Protein AF-A0A7J2TZ98-F1 (afdb_monomer)

Radius of gyration: 25.42 Å; Cα contacts (8 Å, |Δi|>4): 288; chains: 1; bounding box: 48×67×68 Å

Foldseek 3Di:
DVVVVVVVVVVVVVVVVVPPCPVVVVVPPPPCPPPPPPPPPCPDLVVADQDDDPQVQKFFWDKDWDAADDFKTWMWIDGPQWIFIDMDGNVLSVLLVCLVVVHDDPDDDPLRVVLVVCVVQSKAFAEKEFEAADPNAIWMWTWIDHGHDIDTDTDRPSSSSSNCSNSVHIYIYRNVRRVVRTDGHD

Nearest PDB structures (foldseek):
  1sj5-assembly1_A  TM=9.058E-01  e=6.005E-12  Thermotoga maritima
  1vjl-assembly1_B  TM=8.752E-01  e=1.571E-11  Thermotoga maritima
  1vjl-assembly1_A  TM=8.769E-01  e=1.998E-11  Thermotoga maritima
  1sj5-assembly1_B  TM=8.795E-01  e=3.042E-11  Thermotoga maritima
  2l33-assembly1_A  TM=4.564E-01  e=2.962E+00  Homo sapiens

Mean predicted aligned error: 12.09 Å

Solvent-accessible surface area (backbone atoms only — not comparable to full-atom values): 10677 Å² total; per-residue (Å²): 116,71,67,64,52,50,52,53,51,50,51,52,52,50,50,58,60,70,64,44,76,71,61,57,65,78,67,55,68,80,76,83,73,79,89,69,87,62,87,69,78,83,63,60,68,76,86,36,76,82,77,83,75,91,53,87,66,48,34,64,39,48,78,47,70,78,47,74,52,95,68,39,18,39,34,37,39,40,34,87,50,21,37,34,80,45,78,46,48,21,71,58,46,50,51,34,47,32,35,76,69,68,59,84,64,99,63,79,50,73,52,51,52,50,52,51,49,32,54,76,71,32,34,44,64,65,24,29,39,36,61,49,71,54,95,93,39,66,41,18,34,34,32,34,31,44,67,94,44,76,47,79,39,86,35,54,44,70,60,34,48,31,38,22,49,67,62,73,23,56,38,30,33,24,45,66,47,40,66,72,71,23,48,80,76,117

Structure (mmCIF, N/CA/C/O backbone):
data_AF-A0A7J2TZ98-F1
#
_entry.id   AF-A0A7J2TZ98-F1
#
loop_
_atom_site.group_PDB
_atom_site.id
_atom_site.type_symbol
_atom_site.label_atom_id
_atom_site.label_alt_id
_atom_site.label_comp_id
_atom_site.label_asym_id
_atom_site.label_entity_id
_atom_site.label_seq_id
_atom_site.pdbx_PDB_ins_code
_atom_site.Cartn_x
_atom_site.Cartn_y
_atom_site.Cartn_z
_atom_site.occupancy
_atom_site.B_iso_or_equiv
_atom_site.auth_seq_id
_atom_site.auth_comp_id
_atom_site.auth_asym_id
_atom_site.auth_atom_id
_atom_site.pdbx_PDB_model_num
ATOM 1 N N . MET A 1 1 ? 21.022 48.242 47.234 1.00 59.81 1 MET A N 1
ATOM 2 C CA . MET A 1 1 ? 20.699 46.881 46.730 1.00 59.81 1 MET A CA 1
ATOM 3 C C . MET A 1 1 ? 19.256 46.465 47.021 1.00 59.81 1 MET A C 1
ATOM 5 O O . MET A 1 1 ? 18.599 45.992 46.107 1.00 59.81 1 MET A O 1
ATOM 9 N N . ARG A 1 2 ? 18.741 46.680 48.241 1.00 67.00 2 ARG A N 1
ATOM 10 C CA . ARG A 1 2 ? 17.404 46.233 48.683 1.00 67.00 2 ARG A CA 1
ATOM 11 C C . ARG A 1 2 ? 16.218 46.866 47.923 1.00 67.00 2 ARG A C 1
ATOM 13 O O . ARG A 1 2 ? 15.265 46.168 47.609 1.00 67.00 2 ARG A O 1
ATOM 20 N N . GLU A 1 3 ? 16.312 48.143 47.547 1.00 68.81 3 GLU A N 1
ATOM 21 C CA . GLU A 1 3 ? 15.232 48.865 46.840 1.00 68.81 3 GLU A CA 1
ATOM 22 C C . GLU A 1 3 ? 15.064 48.450 45.371 1.00 68.81 3 GLU A C 1
ATOM 24 O O . GLU A 1 3 ? 13.945 48.324 44.885 1.00 68.81 3 GLU A O 1
ATOM 29 N N . ARG A 1 4 ? 16.165 48.153 44.666 1.00 71.06 4 ARG A N 1
ATOM 30 C CA . ARG A 1 4 ? 16.109 47.684 43.269 1.00 71.06 4 ARG A CA 1
ATOM 31 C C . ARG A 1 4 ? 15.501 46.285 43.157 1.00 71.06 4 ARG A C 1
ATOM 33 O O . ARG A 1 4 ? 14.778 46.014 42.207 1.00 71.06 4 ARG A O 1
ATOM 40 N N . VAL A 1 5 ? 15.747 45.424 44.146 1.00 75.38 5 VAL A N 1
ATOM 41 C CA . VAL A 1 5 ? 15.127 44.091 44.225 1.00 75.38 5 VAL A CA 1
ATOM 42 C C . VAL A 1 5 ? 13.626 44.211 44.491 1.00 75.38 5 VAL A C 1
ATOM 44 O O . VAL A 1 5 ? 12.844 43.518 43.851 1.00 75.38 5 VAL A O 1
ATOM 47 N N . LEU A 1 6 ? 13.209 45.137 45.362 1.00 79.69 6 LEU A N 1
ATOM 48 C CA . LEU A 1 6 ? 11.794 45.358 45.667 1.00 79.69 6 LEU A CA 1
ATOM 49 C C . LEU A 1 6 ? 11.000 45.818 44.433 1.00 79.69 6 LEU A C 1
ATOM 51 O O . LEU A 1 6 ? 9.899 45.330 44.200 1.00 79.69 6 LEU A O 1
ATOM 55 N N . ILE A 1 7 ? 11.582 46.693 43.608 1.00 80.88 7 ILE A N 1
ATOM 56 C CA . ILE A 1 7 ? 10.953 47.165 42.365 1.00 80.88 7 ILE A CA 1
ATOM 57 C C . ILE A 1 7 ? 10.810 46.024 41.349 1.00 80.88 7 ILE A C 1
ATOM 59 O O . ILE A 1 7 ? 9.749 45.872 40.754 1.00 80.88 7 ILE A O 1
ATOM 63 N N . VAL A 1 8 ? 11.833 45.178 41.182 1.00 81.38 8 VAL A N 1
ATOM 64 C CA . VAL A 1 8 ? 11.761 44.023 40.267 1.00 81.38 8 VAL A CA 1
ATOM 65 C C . VAL A 1 8 ? 10.710 43.009 40.732 1.00 81.38 8 VAL A C 1
ATOM 67 O O . VAL A 1 8 ? 9.945 42.504 39.914 1.00 81.38 8 VAL A O 1
ATOM 70 N N . VAL A 1 9 ? 10.615 42.754 42.041 1.00 81.56 9 VAL A N 1
ATOM 71 C CA . VAL A 1 9 ? 9.586 41.868 42.610 1.00 81.56 9 VAL A CA 1
ATOM 72 C C . VAL A 1 9 ? 8.185 42.453 42.412 1.00 81.56 9 VAL A C 1
ATOM 74 O O . VAL A 1 9 ? 7.284 41.729 41.999 1.00 81.56 9 VAL A O 1
ATOM 77 N N . LEU A 1 10 ? 7.999 43.759 42.622 1.00 82.69 10 LEU A N 1
ATOM 78 C CA . LEU A 1 10 ? 6.714 44.426 42.390 1.00 82.69 10 LEU A CA 1
ATOM 79 C C . LEU A 1 10 ? 6.304 44.401 40.911 1.00 82.69 10 LEU A C 1
ATOM 81 O O . LEU A 1 10 ? 5.134 44.172 40.620 1.00 82.69 10 LEU A O 1
ATOM 85 N N . ILE A 1 11 ? 7.252 44.562 39.982 1.00 83.12 11 ILE A N 1
ATOM 86 C CA . ILE A 1 11 ? 6.991 44.458 38.537 1.00 83.12 11 ILE A CA 1
ATOM 87 C C . ILE A 1 11 ? 6.602 43.025 38.150 1.00 83.12 11 ILE A C 1
ATOM 89 O O . ILE A 1 11 ? 5.654 42.843 37.391 1.00 83.12 11 ILE A O 1
ATOM 93 N N . LEU A 1 12 ? 7.276 42.003 38.688 1.00 78.88 12 LEU A N 1
ATOM 94 C CA . LEU A 1 12 ? 6.945 40.600 38.406 1.00 78.88 12 LEU A CA 1
ATOM 95 C C . LEU A 1 12 ? 5.585 40.189 38.983 1.00 78.88 12 LEU A C 1
ATOM 97 O O . LEU A 1 12 ? 4.825 39.491 38.316 1.00 78.88 12 LEU A O 1
ATOM 101 N N . VAL A 1 13 ? 5.250 40.656 40.188 1.00 78.56 13 VAL A N 1
ATOM 102 C CA . VAL A 1 13 ? 3.934 40.422 40.802 1.00 78.56 13 VAL A CA 1
ATOM 103 C C . VAL A 1 13 ? 2.839 41.167 40.033 1.00 78.56 13 VAL A C 1
ATOM 105 O O . VAL A 1 13 ? 1.790 40.589 39.764 1.00 78.56 13 VAL A O 1
ATOM 108 N N . ALA A 1 14 ? 3.086 42.407 39.600 1.00 75.88 14 ALA A N 1
ATOM 109 C CA . ALA A 1 14 ? 2.154 43.155 38.756 1.00 75.88 14 ALA A CA 1
ATOM 110 C C . ALA A 1 14 ? 1.958 42.497 37.381 1.00 75.88 14 ALA A C 1
ATOM 112 O O . ALA A 1 14 ? 0.830 42.419 36.904 1.00 75.88 14 ALA A O 1
ATOM 113 N N . PHE A 1 15 ? 3.021 41.963 36.769 1.00 74.31 15 PHE A N 1
ATOM 114 C CA . PHE A 1 15 ? 2.932 41.202 35.522 1.00 74.31 15 PHE A CA 1
ATOM 115 C C . PHE A 1 15 ? 2.104 39.926 35.717 1.00 74.31 15 PHE A C 1
ATOM 117 O O . PHE A 1 15 ? 1.173 39.686 34.955 1.00 74.31 15 PHE A O 1
ATOM 124 N N . ALA A 1 16 ? 2.354 39.165 36.787 1.00 67.06 16 ALA A N 1
ATOM 125 C CA . ALA A 1 16 ? 1.583 37.968 37.123 1.00 67.06 16 ALA A CA 1
ATOM 126 C C . ALA A 1 16 ? 0.094 38.261 37.406 1.00 67.06 16 ALA A C 1
ATOM 128 O O . ALA A 1 16 ? -0.757 37.438 37.082 1.00 67.06 16 ALA A O 1
ATOM 129 N N . LEU A 1 17 ? -0.230 39.435 37.963 1.00 63.03 17 LEU A N 1
ATOM 130 C CA . LEU A 1 17 ? -1.610 39.878 38.204 1.00 63.03 17 LEU A CA 1
ATOM 131 C C . LEU A 1 17 ? -2.291 40.464 36.951 1.00 63.03 17 LEU A C 1
ATOM 133 O O . LEU A 1 17 ? -3.511 40.374 36.831 1.00 63.03 17 LEU A O 1
ATOM 137 N N . LEU A 1 18 ? -1.528 41.025 36.004 1.00 59.00 18 LEU A N 1
ATOM 138 C CA . LEU A 1 18 ? -2.024 41.479 34.696 1.00 59.00 18 LEU A CA 1
ATOM 139 C C . LEU A 1 18 ? -2.320 40.308 33.746 1.00 59.00 18 LEU A C 1
ATOM 141 O O . LEU A 1 18 ? -3.221 40.413 32.913 1.00 59.00 18 LEU A O 1
ATOM 145 N N . VAL A 1 19 ? -1.654 39.161 33.928 1.00 59.44 19 VAL A N 1
ATOM 146 C CA . VAL A 1 19 ? -2.020 37.864 33.322 1.00 59.44 19 VAL A CA 1
ATOM 147 C C . VAL A 1 19 ? -3.206 37.248 34.092 1.00 59.44 19 VAL A C 1
ATOM 149 O O . VAL A 1 19 ? -3.179 36.119 34.574 1.00 59.44 19 VAL A O 1
ATOM 152 N N . SER A 1 20 ? -4.272 38.028 34.252 1.00 58.81 20 SER A N 1
ATOM 153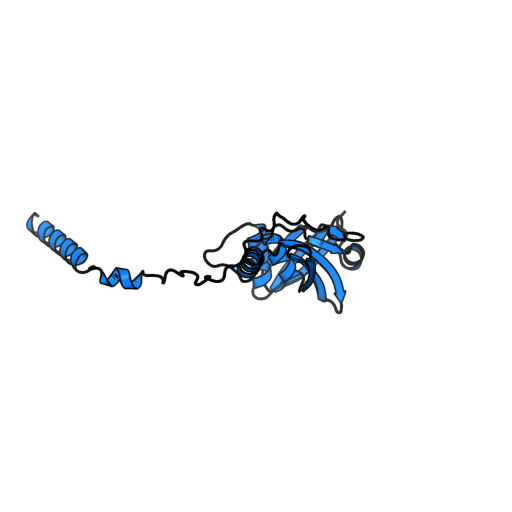 C CA . SER A 1 20 ? -5.557 37.579 34.790 1.00 58.81 20 SER A CA 1
ATOM 154 C C . SER A 1 20 ? -6.300 36.711 33.739 1.00 58.81 20 SER A C 1
ATOM 156 O O . SER A 1 20 ? -5.817 36.561 32.611 1.00 58.81 20 SER A O 1
ATOM 158 N N . PRO A 1 21 ? -7.436 36.061 34.068 1.00 52.66 21 PRO A N 1
ATOM 159 C CA . PRO A 1 21 ? -7.929 34.838 33.414 1.00 52.66 21 PRO A CA 1
ATOM 160 C C . PRO A 1 21 ? -8.324 34.969 31.929 1.00 52.66 21 PRO A C 1
ATOM 162 O O . PRO A 1 21 ? -8.651 33.964 31.302 1.00 52.66 21 PRO A O 1
ATOM 165 N N . SER A 1 22 ? -8.228 36.155 31.332 1.00 51.34 22 SER A N 1
ATOM 166 C CA . SER A 1 22 ? -8.479 36.422 29.912 1.00 51.34 22 SER A CA 1
ATOM 167 C C . SER A 1 22 ? -7.545 35.660 28.955 1.00 51.34 22 SER A C 1
ATOM 169 O O . SER A 1 22 ? -7.939 35.378 27.827 1.00 51.34 22 SER A O 1
ATOM 171 N N . ILE A 1 23 ? -6.346 35.242 29.392 1.00 52.47 23 ILE A N 1
ATOM 172 C CA . ILE A 1 23 ? -5.454 34.381 28.582 1.00 52.47 23 ILE A CA 1
ATOM 173 C C . ILE A 1 23 ? -5.912 32.911 28.570 1.00 52.47 23 ILE A C 1
ATOM 175 O O . ILE A 1 23 ? -5.637 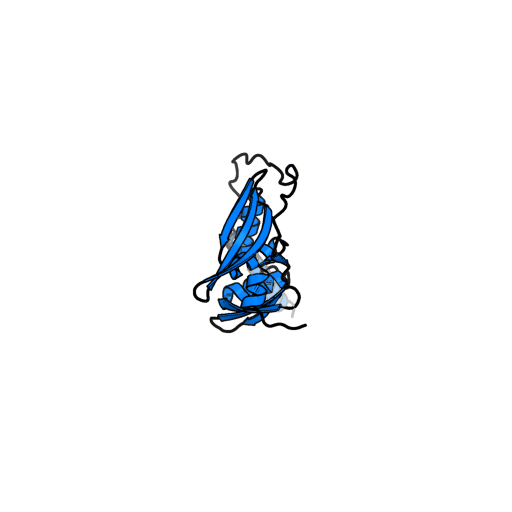32.198 27.606 1.00 52.47 23 ILE A O 1
ATOM 179 N N . LYS A 1 24 ? -6.707 32.454 29.553 1.00 48.41 24 LYS A N 1
ATOM 180 C CA . LYS A 1 24 ? -7.327 31.115 29.484 1.00 48.41 24 LYS A CA 1
ATOM 181 C C . LYS A 1 24 ? -8.345 31.003 28.344 1.00 48.41 24 LYS A C 1
ATOM 183 O O . LYS A 1 24 ? -8.594 29.896 27.882 1.00 48.41 24 LYS A O 1
ATOM 188 N N . LEU A 1 25 ? -8.877 32.123 27.849 1.00 50.53 25 LEU A N 1
ATOM 189 C CA . LEU A 1 25 ? -9.800 32.138 26.711 1.00 50.53 25 LEU A CA 1
ATOM 190 C C . LEU A 1 25 ? -9.087 31.968 25.356 1.00 50.53 25 LEU A C 1
ATOM 192 O O . LEU A 1 25 ? -9.696 31.476 24.415 1.00 50.53 25 LEU A O 1
ATOM 196 N N . LEU A 1 26 ? -7.794 32.309 25.260 1.00 48.91 26 LEU A N 1
ATOM 197 C CA . LEU A 1 26 ? -6.980 32.093 24.051 1.00 48.91 26 LEU A CA 1
ATOM 198 C C . LEU A 1 26 ? -6.440 30.659 23.930 1.00 48.91 26 LEU A C 1
ATOM 200 O O . LEU A 1 26 ? -6.133 30.214 22.828 1.00 48.91 26 LEU A O 1
ATOM 204 N N . PHE A 1 27 ? -6.358 29.929 25.046 1.00 51.09 27 PHE A N 1
ATOM 205 C CA . PHE A 1 27 ? -5.948 28.518 25.092 1.00 51.09 27 PHE A CA 1
ATOM 206 C C . PHE A 1 27 ? -7.104 27.550 25.370 1.00 51.09 27 PHE A C 1
ATOM 208 O O . PHE A 1 27 ? -6.887 26.346 25.497 1.00 51.09 27 PHE A O 1
ATOM 215 N N . SER A 1 28 ? -8.340 28.050 25.409 1.00 44.97 28 SER A N 1
ATOM 216 C CA . SER A 1 28 ? -9.532 27.218 25.310 1.00 44.97 28 SER A CA 1
ATOM 217 C C . SER A 1 28 ? -9.642 26.722 23.870 1.00 44.97 28 SER A C 1
ATOM 219 O O . SER A 1 28 ? -10.365 27.296 23.055 1.00 44.97 28 SER A O 1
ATOM 221 N N . GLN A 1 29 ? -8.926 25.645 23.538 1.00 55.81 29 GLN A N 1
ATOM 222 C CA . GLN A 1 29 ? -9.366 24.823 22.419 1.00 55.81 29 GLN A CA 1
ATOM 223 C C .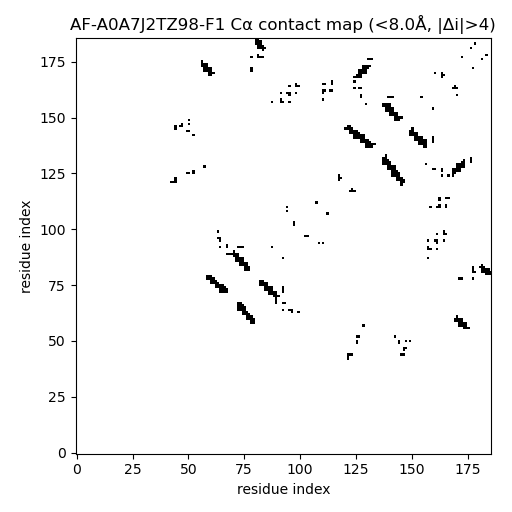 GLN A 1 29 ? -10.819 24.436 22.711 1.00 55.81 29 GLN A C 1
ATOM 225 O O . GLN A 1 29 ? -11.087 24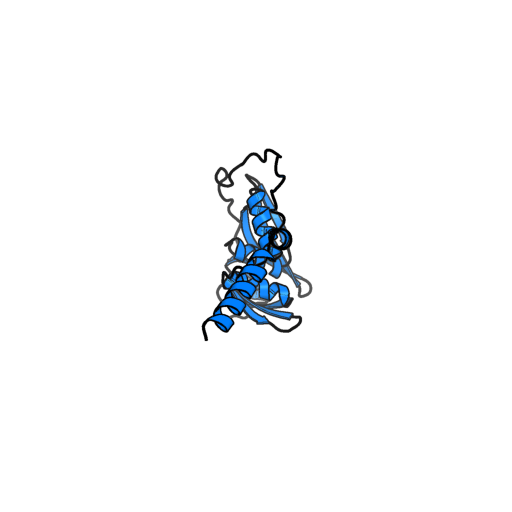.000 23.834 1.00 55.81 29 GLN A O 1
ATOM 230 N N . PRO A 1 30 ? -11.763 24.612 21.772 1.00 37.81 30 PRO A N 1
ATOM 231 C CA . PRO A 1 30 ? -13.075 24.021 21.948 1.00 37.81 30 PRO A CA 1
ATOM 232 C C . PRO A 1 30 ? -12.839 22.529 22.175 1.00 37.81 30 PRO A C 1
ATOM 234 O O . PRO A 1 30 ? -12.314 21.837 21.300 1.00 37.81 30 PRO A O 1
ATOM 237 N N . SER A 1 31 ? -13.148 22.050 23.379 1.00 42.75 31 SER A N 1
ATOM 238 C CA . SER A 1 31 ? -13.266 20.626 23.628 1.00 42.75 31 SER A CA 1
ATOM 239 C C . SER A 1 31 ? -14.319 20.144 22.648 1.00 42.75 31 SER A C 1
ATOM 241 O O . SER A 1 31 ? -15.482 20.537 22.740 1.00 42.75 31 SER A O 1
ATOM 243 N N . PHE A 1 32 ? -13.894 19.373 21.654 1.00 50.31 32 PHE A N 1
ATOM 244 C CA . PHE A 1 32 ? -14.822 18.672 20.792 1.00 50.31 32 PHE A CA 1
ATOM 245 C C . PHE A 1 32 ? -15.505 17.625 21.668 1.00 50.31 32 PHE A C 1
ATOM 247 O O . PHE A 1 32 ? -14.991 16.526 21.854 1.00 50.31 32 PHE A O 1
ATOM 254 N N . GLU A 1 33 ? -16.621 18.006 22.280 1.00 46.28 33 GLU A N 1
ATOM 255 C CA . GLU A 1 33 ? -17.591 17.057 22.794 1.00 46.28 33 GLU A CA 1
ATOM 256 C C . GLU A 1 33 ? -18.281 16.470 21.560 1.00 46.28 33 GLU A C 1
ATOM 258 O O . GLU A 1 33 ? -18.969 17.199 20.837 1.00 46.28 33 GLU A O 1
ATOM 263 N N . PRO A 1 34 ? -18.054 15.187 21.233 1.00 44.25 34 PRO A N 1
ATOM 264 C CA . PRO A 1 34 ? -18.734 14.580 20.111 1.00 44.25 34 PRO A CA 1
ATOM 265 C C 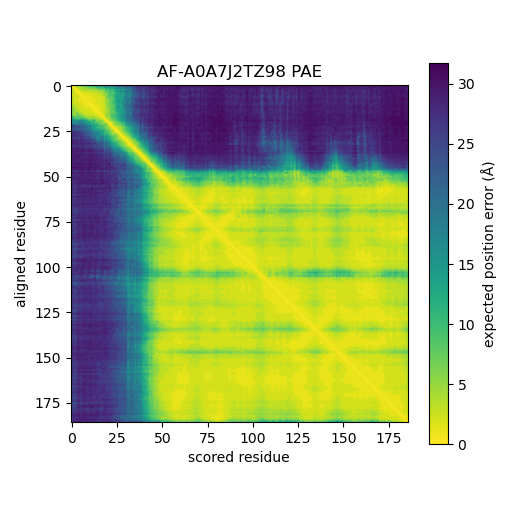. PRO A 1 34 ? -20.226 14.558 20.446 1.00 44.25 34 PRO A C 1
ATOM 267 O O . PRO A 1 34 ? -20.664 13.845 21.347 1.00 44.25 34 PRO A O 1
ATOM 270 N N . ALA A 1 35 ? -21.024 15.319 19.700 1.00 47.38 35 ALA A N 1
ATOM 271 C CA . ALA A 1 35 ? -22.470 15.159 19.683 1.00 47.38 35 ALA A CA 1
ATOM 272 C C . ALA A 1 35 ? -22.817 13.841 18.965 1.00 47.38 35 ALA A C 1
ATOM 274 O O . ALA A 1 35 ? -23.334 13.835 17.852 1.00 47.38 35 ALA A O 1
ATOM 275 N N . ILE A 1 36 ? -22.496 12.704 19.584 1.00 49.53 36 ILE A N 1
ATOM 276 C CA . ILE A 1 36 ? -22.934 11.375 19.155 1.00 49.53 36 ILE A CA 1
ATOM 277 C C . ILE A 1 36 ? -23.899 10.877 20.226 1.00 49.53 36 ILE A C 1
ATOM 279 O O . ILE A 1 36 ? -23.590 10.014 21.034 1.00 49.53 36 ILE A O 1
ATOM 283 N N . ASN A 1 37 ? -25.093 11.468 20.233 1.00 43.06 37 ASN A N 1
ATOM 284 C CA . ASN A 1 37 ? -26.252 10.942 20.954 1.00 43.06 37 ASN A CA 1
ATOM 285 C C . ASN A 1 37 ? -27.231 10.276 19.975 1.00 43.06 37 ASN A C 1
ATOM 287 O O . ASN A 1 37 ? -28.448 10.383 20.099 1.00 43.06 37 ASN A O 1
ATOM 291 N N . SER A 1 38 ? -26.689 9.566 18.984 1.00 44.19 38 SER A N 1
ATOM 292 C CA . SER A 1 38 ? -27.412 8.443 18.398 1.00 44.19 38 SER A CA 1
ATOM 293 C C . SER A 1 38 ? -26.919 7.207 19.134 1.00 44.19 38 SER A C 1
ATOM 295 O O . SER A 1 38 ? -25.712 7.014 19.266 1.00 44.19 38 SER A O 1
ATOM 297 N N . LYS A 1 39 ? -27.839 6.402 19.670 1.00 41.53 39 LYS A N 1
ATOM 298 C CA . LYS A 1 39 ? -27.545 5.025 20.070 1.00 41.53 39 LYS A CA 1
ATOM 299 C C . LYS A 1 39 ? -27.039 4.295 18.824 1.00 41.53 39 LYS A C 1
ATOM 301 O O . LYS A 1 39 ? -27.819 3.682 18.105 1.00 41.53 39 LYS A O 1
ATOM 306 N N . ILE A 1 40 ? -25.747 4.406 18.542 1.00 50.47 40 ILE A N 1
ATOM 307 C CA . ILE A 1 40 ? -25.038 3.400 17.775 1.00 50.47 40 ILE A CA 1
ATOM 308 C C . ILE A 1 40 ? -25.071 2.203 18.711 1.00 50.47 40 ILE A C 1
ATOM 310 O O . ILE A 1 40 ? -24.452 2.224 19.774 1.00 50.47 40 ILE A O 1
ATOM 314 N N . GLU A 1 41 ? -25.902 1.211 18.397 1.00 46.50 41 GLU A N 1
ATOM 315 C CA . GLU A 1 41 ? -25.752 -0.095 19.022 1.00 46.50 41 GLU A CA 1
ATOM 316 C C . GLU A 1 41 ? -24.288 -0.481 18.833 1.00 46.50 41 GLU A C 1
ATOM 318 O O . GLU A 1 41 ? -23.827 -0.627 17.698 1.00 46.50 41 GLU A O 1
ATOM 323 N N . ASN A 1 42 ? -23.551 -0.553 19.943 1.00 43.66 42 ASN A N 1
ATOM 324 C CA . ASN A 1 42 ? -22.190 -1.061 19.988 1.00 43.66 42 ASN A CA 1
ATOM 325 C C . ASN A 1 42 ? -22.247 -2.547 19.621 1.00 43.66 42 ASN A C 1
ATOM 327 O O . ASN A 1 42 ? -22.180 -3.414 20.484 1.00 43.66 42 ASN A O 1
ATOM 331 N N . VAL A 1 43 ? -22.436 -2.837 18.336 1.00 51.47 43 VAL A N 1
ATOM 332 C CA . VAL A 1 43 ? -22.194 -4.150 17.759 1.00 51.47 43 VAL A CA 1
ATOM 333 C C . VAL A 1 43 ? -20.682 -4.255 17.710 1.00 51.47 43 VAL A C 1
ATOM 335 O O . VAL A 1 43 ? -20.044 -3.722 16.797 1.00 51.47 43 VAL A O 1
ATOM 338 N N . SER A 1 44 ? -20.097 -4.835 18.755 1.00 54.22 44 SER A N 1
ATOM 339 C CA . SER A 1 44 ? -18.667 -5.093 18.786 1.00 54.22 44 SER A CA 1
ATOM 340 C C . SER A 1 44 ? -18.327 -5.951 17.569 1.00 54.22 44 SER A C 1
ATOM 342 O O . SER A 1 44 ? -18.999 -6.926 17.234 1.00 54.22 44 SER A O 1
ATOM 344 N N . SER A 1 45 ? -17.256 -5.591 16.868 1.00 54.00 45 SER A N 1
ATOM 345 C CA . SER A 1 45 ? -16.729 -6.350 15.724 1.00 54.00 45 SER A CA 1
ATOM 346 C C . SER A 1 45 ? -16.156 -7.727 16.117 1.00 54.00 45 SER A C 1
ATOM 348 O O . SER A 1 45 ? -15.444 -8.350 15.326 1.00 54.00 45 SER A O 1
ATOM 350 N N . GLU A 1 46 ? -16.438 -8.164 17.345 1.00 57.59 46 GLU A N 1
ATOM 351 C CA . GLU A 1 46 ? -16.031 -9.408 17.995 1.00 57.59 46 GLU A CA 1
ATOM 352 C C . GLU A 1 46 ? -17.118 -10.488 17.889 1.00 57.59 46 GLU A C 1
ATOM 354 O O . GLU A 1 46 ? -16.781 -11.667 17.890 1.00 57.59 46 GLU A O 1
ATOM 359 N N . ASP A 1 47 ? -18.390 -10.111 17.703 1.00 67.81 47 ASP A N 1
ATOM 360 C CA . ASP A 1 47 ? -19.505 -11.065 17.560 1.00 67.81 47 ASP A CA 1
ATOM 361 C C . ASP A 1 47 ? -19.529 -11.780 16.196 1.00 67.81 47 ASP A C 1
ATOM 363 O O . ASP A 1 47 ? -20.234 -12.773 16.013 1.00 67.81 47 ASP A O 1
ATOM 367 N N . TYR A 1 48 ? -18.750 -11.296 15.223 1.00 70.31 48 TYR A N 1
ATOM 368 C CA . TYR A 1 48 ? -18.693 -11.847 13.871 1.00 70.31 48 TYR A CA 1
ATOM 369 C C . TYR A 1 48 ? -17.287 -12.380 13.576 1.00 70.31 48 TYR A C 1
ATOM 371 O O . TYR A 1 48 ? -16.319 -11.619 13.679 1.00 70.31 48 TYR A O 1
ATOM 379 N N . PRO A 1 49 ? -17.139 -13.658 13.173 1.00 82.12 49 PRO A N 1
ATOM 380 C CA . PRO A 1 49 ? -15.835 -14.197 12.821 1.00 82.12 49 PRO A CA 1
ATOM 381 C C . PRO A 1 49 ? -15.256 -13.439 11.623 1.00 82.12 49 PRO A C 1
ATOM 383 O O . PRO A 1 49 ? -15.972 -13.073 10.685 1.00 82.12 49 PRO A O 1
ATOM 386 N N . THR A 1 50 ? -13.940 -13.222 11.644 1.00 82.56 50 THR A N 1
ATOM 387 C CA . THR A 1 50 ? -13.221 -12.618 10.520 1.00 82.56 50 THR A CA 1
ATOM 388 C C . THR A 1 50 ? -13.419 -13.477 9.274 1.00 82.56 50 THR A C 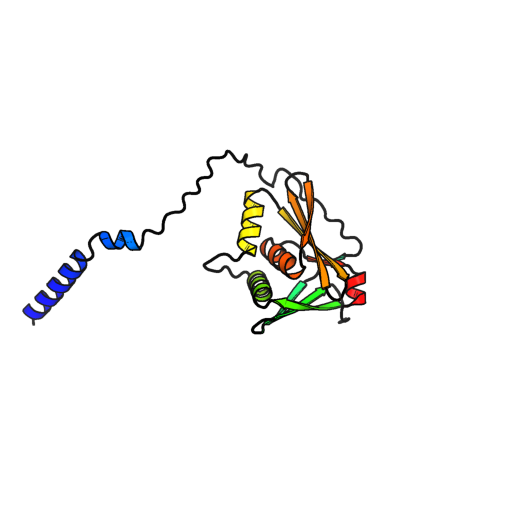1
ATOM 390 O O . THR A 1 50 ? -13.048 -14.653 9.262 1.00 82.56 50 THR A O 1
ATOM 393 N N . ALA A 1 51 ? -13.997 -12.898 8.224 1.00 84.69 51 ALA A N 1
ATOM 394 C CA . ALA A 1 51 ? -14.200 -13.604 6.970 1.00 84.69 51 ALA A CA 1
ATOM 395 C C . ALA A 1 51 ? -12.855 -13.923 6.301 1.00 84.69 51 ALA A C 1
ATOM 397 O O . ALA A 1 51 ? -11.911 -13.130 6.337 1.00 84.69 51 ALA A O 1
ATOM 398 N N . GLN A 1 52 ? -12.774 -15.090 5.665 1.00 85.44 52 GLN A N 1
ATOM 399 C CA . GLN A 1 52 ? -11.596 -15.485 4.901 1.00 85.44 52 GLN A CA 1
ATOM 400 C C . GLN A 1 52 ? -11.631 -14.829 3.520 1.00 85.44 52 GLN A C 1
ATOM 402 O O . GLN A 1 52 ? -12.639 -14.872 2.816 1.00 85.44 52 GLN A O 1
ATOM 407 N N . ILE A 1 53 ? -10.512 -14.228 3.124 1.00 86.38 53 ILE A N 1
ATOM 408 C CA . ILE A 1 53 ? -10.336 -13.689 1.777 1.00 86.38 53 ILE A CA 1
ATOM 409 C C . ILE A 1 53 ? -9.983 -14.853 0.836 1.00 86.38 53 ILE A C 1
ATOM 411 O O . ILE A 1 53 ? -9.112 -15.646 1.185 1.00 86.38 53 ILE A O 1
ATOM 415 N N . PRO A 1 54 ? -10.572 -14.965 -0.369 1.00 87.62 54 PRO A N 1
ATOM 416 C CA . PRO A 1 54 ? -10.096 -15.929 -1.361 1.00 87.62 54 PRO A CA 1
ATOM 417 C C . PRO A 1 54 ? -8.692 -15.528 -1.840 1.00 87.62 54 PRO A C 1
ATOM 419 O O . PRO A 1 54 ? -8.540 -14.460 -2.427 1.00 87.62 54 PRO A O 1
ATOM 422 N N . LEU A 1 55 ? -7.665 -16.339 -1.576 1.00 91.06 55 LEU A N 1
ATOM 423 C CA . LEU A 1 55 ? -6.252 -16.023 -1.876 1.00 91.06 55 LEU A CA 1
ATOM 424 C C . LEU A 1 55 ? -5.645 -16.884 -2.992 1.00 91.06 55 LEU A C 1
ATOM 426 O O . LEU A 1 55 ? -4.437 -16.849 -3.211 1.00 91.06 55 LEU A O 1
ATOM 430 N N . GLU A 1 56 ? -6.460 -17.658 -3.705 1.00 93.50 56 GLU A N 1
ATOM 431 C CA . GLU A 1 56 ? -5.982 -18.464 -4.828 1.00 93.50 56 GLU A CA 1
ATOM 432 C C . GLU A 1 56 ? -5.360 -17.571 -5.912 1.00 93.50 56 GLU A C 1
ATOM 434 O O . GLU A 1 56 ? -5.975 -16.603 -6.362 1.00 93.50 56 GLU A O 1
ATOM 439 N N . GLY A 1 57 ? -4.114 -17.871 -6.291 1.00 95.06 57 GLY A N 1
ATOM 440 C CA . GLY A 1 57 ? -3.349 -17.074 -7.252 1.00 95.06 57 GLY A CA 1
ATOM 441 C C . GLY A 1 57 ? -2.836 -15.737 -6.710 1.00 95.06 57 GLY A C 1
ATOM 442 O O . GLY A 1 57 ? -2.478 -14.870 -7.503 1.00 95.06 57 GLY A O 1
ATOM 443 N N . PHE A 1 58 ? -2.797 -15.536 -5.388 1.00 97.56 58 PHE A N 1
ATOM 444 C CA . PHE A 1 58 ? -2.252 -14.330 -4.761 1.00 97.56 58 PHE A CA 1
ATOM 445 C C . PHE A 1 58 ? -1.057 -14.643 -3.857 1.00 97.56 58 PHE A C 1
ATOM 447 O O . PHE A 1 58 ? -1.066 -15.594 -3.081 1.00 97.56 58 PHE A O 1
ATOM 454 N N . ILE A 1 59 ? -0.044 -13.780 -3.909 1.00 97.50 59 ILE A N 1
ATOM 455 C CA . ILE A 1 59 ? 1.159 -13.848 -3.076 1.00 97.50 59 ILE A CA 1
ATOM 456 C C . ILE A 1 59 ? 1.155 -12.648 -2.134 1.00 97.50 59 ILE A C 1
ATOM 458 O O . ILE A 1 59 ? 0.882 -11.522 -2.551 1.00 97.50 59 ILE A O 1
ATOM 462 N N . GLN A 1 60 ? 1.462 -12.870 -0.856 1.00 97.56 60 GLN A N 1
ATOM 463 C CA . GLN A 1 60 ? 1.598 -11.772 0.097 1.00 97.56 60 GLN A CA 1
ATOM 464 C C . GLN A 1 60 ? 2.806 -10.896 -0.256 1.00 97.56 60 GLN A C 1
ATOM 466 O O . GLN A 1 60 ? 3.894 -11.399 -0.544 1.00 97.56 60 GLN A O 1
ATOM 471 N N . ALA A 1 61 ? 2.605 -9.583 -0.205 1.00 97.75 61 ALA A N 1
ATOM 472 C CA . ALA A 1 61 ? 3.601 -8.589 -0.552 1.00 97.75 61 ALA A CA 1
ATOM 473 C C . ALA A 1 61 ? 4.038 -7.764 0.659 1.00 97.75 61 ALA A C 1
ATOM 475 O O . ALA A 1 61 ? 3.222 -7.349 1.484 1.00 97.75 61 ALA A O 1
ATOM 476 N N . ASN A 1 62 ? 5.334 -7.472 0.707 1.00 97.44 62 ASN A N 1
ATOM 477 C CA . ASN A 1 62 ? 5.914 -6.478 1.599 1.00 97.44 62 ASN A CA 1
ATOM 478 C C . ASN A 1 62 ? 6.187 -5.194 0.818 1.00 97.44 62 ASN A C 1
ATOM 480 O O . ASN A 1 62 ? 6.617 -5.246 -0.333 1.00 97.44 62 ASN A O 1
ATOM 484 N N . ILE A 1 63 ? 5.955 -4.052 1.458 1.00 97.62 63 ILE A N 1
ATOM 485 C CA . ILE A 1 63 ? 6.042 -2.736 0.822 1.00 97.62 63 ILE A CA 1
ATOM 486 C C . ILE A 1 63 ? 7.258 -1.987 1.364 1.00 97.62 63 ILE A C 1
ATOM 488 O O . ILE A 1 63 ? 7.451 -1.934 2.579 1.00 97.62 63 ILE A O 1
ATOM 492 N N . SER A 1 64 ? 8.036 -1.370 0.479 1.00 97.25 64 SER A N 1
ATOM 493 C CA . SER A 1 64 ? 9.061 -0.381 0.820 1.00 97.25 64 SER A CA 1
ATOM 494 C C . SER A 1 64 ? 8.854 0.904 0.029 1.00 97.25 64 SER A C 1
ATOM 496 O O . SER A 1 64 ? 8.312 0.900 -1.072 1.00 97.25 64 SER A O 1
ATOM 498 N N . VAL A 1 65 ? 9.270 2.027 0.612 1.00 97.56 65 VAL A N 1
ATOM 499 C CA . VAL A 1 65 ? 9.319 3.319 -0.079 1.00 97.56 65 VAL A CA 1
ATOM 500 C C . VAL A 1 65 ? 10.784 3.629 -0.328 1.00 97.56 65 VAL A C 1
ATOM 502 O O . VAL A 1 65 ? 11.523 3.866 0.627 1.00 97.56 65 VAL A O 1
ATOM 505 N N . ASP A 1 66 ? 11.197 3.600 -1.590 1.00 95.94 66 ASP A N 1
ATOM 506 C CA . ASP A 1 66 ? 12.618 3.611 -1.950 1.00 95.94 66 ASP A CA 1
ATOM 507 C C . ASP A 1 66 ? 13.140 5.040 -2.122 1.00 95.94 66 ASP A C 1
ATOM 509 O O . ASP A 1 66 ? 14.246 5.367 -1.696 1.00 95.94 66 ASP A O 1
ATOM 513 N N . ALA A 1 67 ? 12.316 5.924 -2.692 1.00 95.50 67 ALA A N 1
ATOM 514 C CA . ALA A 1 67 ? 12.642 7.334 -2.865 1.00 95.50 67 ALA A CA 1
ATOM 515 C C . ALA A 1 67 ? 11.382 8.207 -2.853 1.00 95.50 67 ALA A C 1
ATOM 517 O O . ALA A 1 67 ? 10.350 7.836 -3.406 1.00 95.50 67 ALA A O 1
ATOM 518 N N . ILE A 1 68 ? 11.479 9.403 -2.267 1.00 95.88 68 ILE A N 1
ATOM 519 C CA . ILE A 1 68 ? 10.433 10.433 -2.321 1.00 95.88 68 ILE A CA 1
ATOM 520 C C . ILE A 1 68 ? 11.058 11.703 -2.902 1.00 95.88 68 ILE A C 1
ATOM 522 O O . ILE A 1 68 ? 11.984 12.262 -2.316 1.00 95.88 68 ILE A O 1
ATOM 526 N N . LEU A 1 69 ? 10.558 12.131 -4.059 1.00 94.75 69 LEU A N 1
ATOM 527 C CA . LEU A 1 69 ? 10.876 13.399 -4.713 1.00 94.75 69 LEU A CA 1
ATOM 528 C C . LEU A 1 69 ? 9.790 14.438 -4.377 1.00 94.75 69 LEU A C 1
ATOM 530 O O . LEU A 1 69 ? 8.923 14.197 -3.538 1.00 94.75 69 LEU A O 1
ATOM 534 N N . ILE A 1 70 ? 9.856 15.617 -5.000 1.00 93.31 70 ILE A N 1
ATOM 535 C CA . ILE A 1 70 ? 8.971 16.749 -4.678 1.00 93.31 70 ILE A CA 1
ATOM 536 C C . ILE A 1 70 ? 7.498 16.421 -4.976 1.00 93.31 70 ILE A C 1
ATOM 538 O O . ILE A 1 70 ? 6.632 16.684 -4.147 1.00 93.31 70 ILE A O 1
ATOM 542 N N . ASP A 1 71 ? 7.215 15.846 -6.143 1.00 95.19 71 ASP A N 1
ATOM 543 C CA . ASP A 1 71 ? 5.866 15.565 -6.650 1.00 95.19 71 ASP A CA 1
ATOM 544 C C . ASP A 1 71 ? 5.541 14.063 -6.703 1.00 95.19 71 ASP A C 1
ATOM 546 O O . ASP A 1 71 ? 4.393 13.658 -6.528 1.00 95.19 71 ASP A O 1
ATOM 550 N N . ARG A 1 72 ? 6.561 13.221 -6.871 1.00 95.94 72 ARG A N 1
ATOM 551 C CA . ARG A 1 72 ? 6.430 11.769 -7.040 1.00 95.94 72 ARG A CA 1
ATOM 552 C C . ARG A 1 72 ? 7.330 10.979 -6.103 1.00 95.94 72 ARG A C 1
ATOM 554 O O . ARG A 1 72 ? 8.280 11.501 -5.531 1.00 95.94 72 ARG A O 1
ATOM 561 N N . ALA A 1 73 ? 7.066 9.692 -5.988 1.00 97.50 73 ALA A N 1
ATOM 562 C CA . ALA A 1 73 ? 7.836 8.762 -5.186 1.00 97.50 73 ALA A CA 1
ATOM 563 C C . ALA A 1 73 ? 7.847 7.372 -5.821 1.00 97.50 73 ALA A C 1
ATOM 565 O O . ALA A 1 73 ? 6.902 6.992 -6.512 1.00 97.50 73 ALA A O 1
ATOM 566 N N . GLN A 1 74 ? 8.910 6.622 -5.546 1.00 97.00 74 GLN A N 1
ATOM 567 C CA . GLN A 1 74 ? 9.070 5.230 -5.944 1.00 97.00 74 GLN A CA 1
ATOM 568 C C . GLN A 1 74 ? 8.770 4.319 -4.753 1.00 97.00 74 GLN A C 1
ATOM 570 O O . GLN A 1 74 ? 9.255 4.544 -3.639 1.00 97.00 74 GLN A O 1
ATOM 575 N N . VAL A 1 75 ? 7.946 3.307 -5.000 1.00 97.25 75 VAL A N 1
ATOM 576 C CA . VAL A 1 75 ? 7.524 2.302 -4.024 1.00 97.25 75 VAL A CA 1
ATOM 577 C C . VAL A 1 75 ? 7.788 0.927 -4.621 1.00 97.25 75 VAL A C 1
ATOM 579 O O . VAL A 1 75 ? 7.381 0.661 -5.753 1.00 97.25 75 VAL A O 1
ATOM 582 N N . SER A 1 76 ? 8.418 0.051 -3.846 1.00 97.56 76 SER A N 1
ATOM 583 C CA . SER A 1 76 ? 8.648 -1.338 -4.226 1.00 97.56 76 SER A CA 1
ATOM 584 C C . SER A 1 76 ? 7.707 -2.268 -3.480 1.00 97.56 76 SER A C 1
ATOM 586 O O . SER A 1 76 ? 7.488 -2.151 -2.271 1.00 97.56 76 SER A O 1
ATOM 588 N N . LEU A 1 77 ? 7.162 -3.231 -4.216 1.00 97.62 77 LEU A N 1
ATOM 589 C CA . LEU A 1 77 ? 6.330 -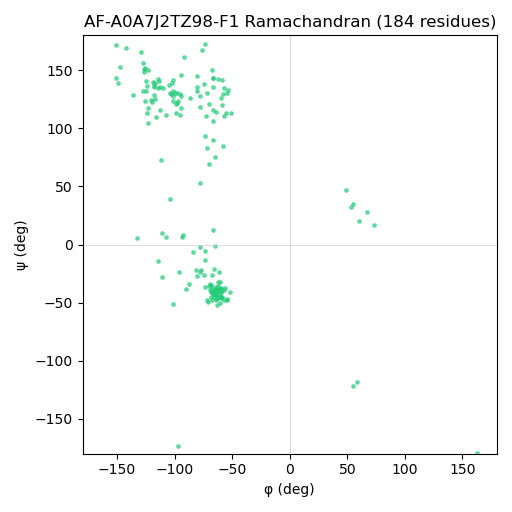4.293 -3.685 1.00 97.62 77 LEU A CA 1
ATOM 590 C C . LEU A 1 77 ? 7.029 -5.630 -3.914 1.00 97.62 77 LEU A C 1
ATOM 592 O O . LEU A 1 77 ? 7.134 -6.104 -5.045 1.00 97.62 77 LEU A O 1
ATOM 596 N N . ARG A 1 78 ? 7.510 -6.244 -2.833 1.00 97.81 78 ARG A N 1
ATOM 597 C CA . ARG A 1 78 ? 8.187 -7.543 -2.866 1.00 97.81 78 ARG A CA 1
ATOM 598 C C . ARG A 1 78 ? 7.193 -8.658 -2.571 1.00 97.81 78 ARG A C 1
ATOM 600 O O . ARG A 1 78 ? 6.756 -8.787 -1.429 1.00 97.81 78 ARG A O 1
ATOM 607 N N . ALA A 1 79 ? 6.897 -9.484 -3.569 1.00 96.88 79 ALA A N 1
ATOM 608 C CA . ALA A 1 79 ? 6.014 -10.643 -3.466 1.00 96.88 79 ALA A CA 1
ATOM 609 C C . ALA A 1 79 ? 6.764 -11.914 -3.893 1.00 96.88 79 ALA A C 1
ATOM 611 O O . ALA A 1 79 ? 7.025 -12.144 -5.074 1.00 96.88 79 ALA A O 1
ATOM 612 N N . GLY A 1 80 ? 7.147 -12.744 -2.917 1.00 95.81 80 GLY A N 1
ATOM 613 C CA . GLY A 1 80 ? 7.965 -13.934 -3.167 1.00 95.81 80 GLY A CA 1
ATOM 614 C C . GLY A 1 80 ? 9.306 -13.584 -3.827 1.00 95.81 80 GLY A C 1
ATOM 615 O O . GLY A 1 80 ? 10.119 -12.867 -3.240 1.00 95.81 80 GLY A O 1
ATOM 616 N N . CYS A 1 81 ? 9.518 -14.095 -5.042 1.00 96.38 81 CYS A N 1
ATOM 617 C CA . CYS A 1 81 ? 10.717 -13.861 -5.855 1.00 96.38 81 CYS A CA 1
ATOM 618 C C . CYS A 1 81 ? 10.598 -12.694 -6.839 1.00 96.38 81 CYS A C 1
ATOM 620 O O . CYS A 1 81 ? 11.502 -12.498 -7.646 1.00 96.38 81 CYS A O 1
ATOM 622 N N . TYR A 1 82 ? 9.512 -11.926 -6.781 1.00 98.12 82 TYR A N 1
ATOM 623 C CA . TYR A 1 82 ? 9.275 -10.799 -7.673 1.00 98.12 82 TYR A CA 1
ATOM 624 C C . TYR A 1 82 ? 9.279 -9.485 -6.894 1.00 98.12 82 TYR A C 1
ATOM 626 O O . TYR A 1 82 ? 8.778 -9.409 -5.767 1.00 98.12 82 TYR A O 1
ATOM 634 N N . VAL A 1 83 ? 9.832 -8.441 -7.507 1.00 98.06 83 VAL A N 1
ATOM 635 C CA . VAL A 1 83 ? 9.721 -7.055 -7.043 1.00 98.06 83 VAL A CA 1
ATOM 636 C C . VAL A 1 83 ? 9.064 -6.229 -8.134 1.00 98.06 83 VAL A C 1
ATOM 638 O O . VAL A 1 83 ? 9.545 -6.199 -9.264 1.00 98.06 83 VAL A O 1
ATOM 641 N N . ILE A 1 84 ? 7.968 -5.563 -7.790 1.00 97.12 84 ILE A N 1
ATOM 642 C CA . ILE A 1 84 ? 7.303 -4.588 -8.652 1.00 97.12 84 ILE A CA 1
ATOM 643 C C . ILE A 1 84 ? 7.706 -3.199 -8.175 1.00 97.12 84 ILE A C 1
ATOM 645 O O . ILE A 1 84 ? 7.480 -2.861 -7.014 1.00 97.12 84 ILE A O 1
ATOM 649 N N . GLU A 1 85 ? 8.270 -2.398 -9.071 1.00 95.75 85 GLU A N 1
ATOM 650 C CA . GLU A 1 85 ? 8.564 -0.989 -8.823 1.00 95.75 85 GLU A CA 1
ATOM 651 C C . GLU A 1 85 ? 7.436 -0.139 -9.415 1.00 95.75 85 GLU A C 1
ATOM 653 O O . GLU A 1 85 ? 7.150 -0.207 -10.610 1.00 95.75 85 GLU A O 1
ATOM 658 N N . ALA A 1 86 ? 6.779 0.659 -8.577 1.00 95.25 86 ALA A N 1
ATOM 659 C CA . ALA A 1 86 ? 5.677 1.524 -8.976 1.00 95.25 86 ALA A CA 1
ATOM 660 C C . ALA A 1 86 ? 5.944 2.975 -8.565 1.00 95.25 86 ALA A C 1
ATOM 662 O O . ALA A 1 86 ? 6.618 3.256 -7.572 1.00 95.25 86 ALA A O 1
ATOM 663 N N . THR A 1 87 ? 5.379 3.911 -9.327 1.00 95.75 87 THR A N 1
ATOM 664 C CA . THR A 1 87 ? 5.424 5.343 -9.003 1.00 95.75 87 THR A CA 1
ATOM 665 C C . THR A 1 87 ? 4.087 5.785 -8.414 1.00 95.75 87 THR A C 1
ATOM 667 O O . THR A 1 87 ? 3.031 5.387 -8.899 1.00 95.75 87 THR A O 1
ATOM 670 N N . THR A 1 88 ? 4.121 6.622 -7.379 1.00 96.31 88 THR A N 1
ATOM 671 C CA . THR A 1 88 ? 2.931 7.238 -6.767 1.00 96.31 88 THR A CA 1
ATOM 672 C C . THR A 1 88 ? 3.224 8.682 -6.358 1.00 96.31 88 THR A C 1
ATOM 674 O O . THR A 1 88 ? 4.378 9.105 -6.337 1.00 96.31 88 THR A O 1
ATOM 677 N N . ASP A 1 89 ? 2.190 9.438 -5.994 1.00 96.19 89 ASP A N 1
ATOM 678 C CA . ASP A 1 89 ? 2.329 10.797 -5.463 1.00 96.19 89 ASP A CA 1
ATOM 679 C C . ASP A 1 89 ? 3.191 10.837 -4.186 1.00 96.19 89 ASP A C 1
ATOM 681 O O . ASP A 1 89 ? 3.062 9.983 -3.298 1.00 96.19 89 ASP A O 1
ATOM 685 N N . ALA A 1 90 ? 4.021 11.876 -4.045 1.00 97.06 90 ALA A N 1
ATOM 686 C CA . ALA A 1 90 ? 4.920 12.037 -2.897 1.00 97.06 90 ALA A CA 1
ATOM 687 C C . ALA A 1 90 ? 4.180 12.049 -1.545 1.00 97.06 90 ALA A C 1
ATOM 689 O O . ALA A 1 90 ? 4.638 11.451 -0.567 1.00 97.06 90 ALA A O 1
ATOM 690 N N . CYS A 1 91 ? 3.004 12.684 -1.480 1.00 95.81 91 CYS A N 1
ATOM 691 C CA . CYS A 1 91 ? 2.184 12.730 -0.267 1.00 95.81 91 CYS A CA 1
ATOM 692 C C . CYS A 1 91 ? 1.697 11.337 0.157 1.00 95.81 91 CYS A C 1
ATOM 694 O O . CYS A 1 91 ? 1.755 11.001 1.343 1.00 95.81 91 CYS A O 1
ATOM 696 N N . VAL A 1 92 ? 1.268 10.521 -0.809 1.00 97.06 92 VAL A N 1
ATOM 697 C CA . VAL A 1 92 ? 0.786 9.154 -0.570 1.00 97.06 92 VAL A CA 1
ATOM 698 C C . VAL A 1 92 ? 1.940 8.271 -0.109 1.00 97.06 92 VAL A C 1
ATOM 700 O O . VAL A 1 92 ? 1.839 7.614 0.925 1.00 97.06 92 VAL A O 1
ATOM 703 N N . ALA A 1 93 ? 3.086 8.324 -0.793 1.00 97.56 93 ALA A N 1
ATOM 704 C CA . ALA A 1 93 ? 4.275 7.582 -0.379 1.00 97.56 93 ALA A CA 1
ATOM 705 C C . ALA A 1 93 ? 4.764 7.983 1.016 1.00 97.56 93 ALA A C 1
ATOM 707 O O . ALA A 1 93 ? 5.153 7.125 1.807 1.00 97.56 93 ALA A O 1
ATOM 708 N N . ASN A 1 94 ? 4.696 9.269 1.368 1.00 96.38 94 ASN A N 1
ATOM 709 C CA . ASN A 1 94 ? 5.034 9.710 2.716 1.00 96.38 94 ASN A CA 1
ATOM 710 C C . ASN A 1 94 ? 4.068 9.124 3.760 1.00 96.38 94 ASN A C 1
ATOM 712 O O . ASN A 1 94 ? 4.497 8.722 4.841 1.00 96.38 94 ASN A O 1
ATOM 716 N N . ALA A 1 95 ? 2.777 9.028 3.435 1.00 96.44 95 ALA A N 1
ATOM 717 C CA . ALA A 1 95 ? 1.795 8.389 4.302 1.00 96.44 95 ALA A CA 1
ATOM 718 C C . ALA A 1 95 ? 2.016 6.872 4.436 1.00 96.44 95 ALA A C 1
ATOM 720 O O . ALA A 1 95 ? 1.815 6.340 5.531 1.00 96.44 95 ALA A O 1
ATOM 721 N N . ILE A 1 96 ? 2.445 6.190 3.368 1.00 97.69 96 ILE A N 1
ATOM 722 C CA . ILE A 1 96 ? 2.862 4.777 3.387 1.00 97.69 96 ILE A CA 1
ATOM 723 C C . ILE A 1 96 ? 4.093 4.609 4.283 1.00 97.69 96 ILE A C 1
ATOM 725 O O . ILE A 1 96 ? 4.058 3.814 5.219 1.00 97.69 96 ILE A O 1
ATOM 729 N N . ARG A 1 97 ? 5.149 5.403 4.064 1.00 97.31 97 ARG A N 1
ATOM 730 C CA . ARG A 1 97 ? 6.385 5.366 4.862 1.00 97.31 97 ARG A CA 1
ATOM 731 C C . ARG A 1 97 ? 6.102 5.534 6.352 1.00 97.31 97 ARG A C 1
ATOM 733 O O . ARG A 1 97 ? 6.572 4.736 7.152 1.00 97.31 97 ARG A O 1
ATOM 740 N N . LYS A 1 98 ? 5.285 6.520 6.729 1.00 95.56 98 LYS A N 1
ATOM 741 C CA . LYS A 1 98 ? 4.896 6.741 8.132 1.00 95.56 98 LYS A CA 1
ATOM 742 C C . LYS A 1 98 ? 4.172 5.540 8.740 1.00 95.56 98 LYS A C 1
ATOM 744 O O . LYS A 1 98 ? 4.418 5.222 9.899 1.00 95.56 98 LYS A O 1
ATOM 749 N N . ALA A 1 99 ? 3.319 4.866 7.966 1.00 96.25 99 ALA A N 1
ATOM 750 C CA . ALA A 1 99 ? 2.636 3.659 8.423 1.00 96.25 99 ALA A CA 1
ATOM 751 C C . ALA A 1 99 ? 3.604 2.482 8.612 1.00 96.25 99 ALA A C 1
ATOM 753 O O . ALA A 1 99 ? 3.507 1.786 9.618 1.00 96.25 99 ALA A O 1
ATOM 754 N N . ILE A 1 100 ? 4.569 2.302 7.701 1.00 96.44 100 ILE A N 1
ATOM 755 C CA . ILE A 1 100 ? 5.647 1.303 7.837 1.00 96.44 100 ILE A CA 1
ATOM 756 C C . ILE A 1 100 ? 6.475 1.580 9.099 1.00 96.44 100 ILE A C 1
ATOM 758 O O . ILE A 1 100 ? 6.740 0.673 9.883 1.00 96.44 100 ILE A O 1
ATOM 762 N N . GLU A 1 101 ? 6.840 2.844 9.323 1.00 95.38 101 GLU A N 1
ATOM 763 C CA . GLU A 1 101 ? 7.609 3.296 10.489 1.00 95.38 101 GLU A CA 1
ATOM 764 C C . GLU A 1 101 ? 6.790 3.329 11.791 1.00 95.38 101 GLU A C 1
ATOM 766 O O . GLU A 1 101 ? 7.346 3.621 12.848 1.00 95.38 101 GLU A O 1
ATOM 771 N N . GLN A 1 102 ? 5.479 3.066 11.725 1.00 91.94 102 GLN A N 1
ATOM 772 C CA . GLN A 1 102 ? 4.543 3.153 12.852 1.00 91.94 102 GLN A CA 1
ATOM 773 C C . GLN A 1 102 ? 4.590 4.514 13.571 1.00 91.94 102 GLN A C 1
ATOM 775 O O . GLN A 1 102 ? 4.381 4.609 14.782 1.00 91.94 102 GLN A O 1
ATOM 780 N N . LYS A 1 103 ? 4.864 5.591 12.824 1.00 89.94 103 LYS A N 1
ATOM 781 C CA . LYS A 1 103 ? 4.912 6.952 13.362 1.00 89.94 103 LYS A CA 1
ATOM 782 C C . LYS A 1 103 ? 3.528 7.581 13.362 1.00 89.94 103 LYS A C 1
ATOM 784 O O . LYS A 1 103 ? 2.883 7.685 12.321 1.00 89.94 103 LYS A O 1
ATOM 789 N N . VAL A 1 104 ? 3.125 8.069 14.530 1.00 82.88 104 VAL A N 1
ATOM 790 C CA . VAL A 1 104 ? 1.905 8.859 14.711 1.00 82.88 104 VAL A CA 1
ATOM 791 C C . VAL A 1 104 ? 2.266 10.339 14.653 1.00 82.88 104 VAL A C 1
ATOM 793 O O . VAL A 1 104 ? 3.192 10.790 15.328 1.00 82.88 104 VAL A O 1
ATOM 796 N N . GLU A 1 105 ? 1.548 11.097 13.830 1.00 84.25 105 GLU A N 1
ATOM 797 C CA . GLU A 1 105 ? 1.707 12.548 13.740 1.00 84.25 105 GLU A CA 1
ATOM 798 C C . GLU A 1 105 ? 0.751 13.283 14.680 1.00 84.25 105 GLU A C 1
ATOM 800 O O . GLU A 1 105 ? -0.265 12.746 15.112 1.00 84.25 105 GLU A O 1
ATOM 805 N N . PHE A 1 106 ? 1.054 14.554 14.965 1.00 88.81 106 PHE A N 1
ATOM 806 C CA . PHE A 1 106 ? 0.193 15.404 15.792 1.00 88.81 106 PHE A CA 1
ATOM 807 C C . PHE A 1 106 ? -1.217 15.589 15.199 1.00 88.81 106 PHE A C 1
ATOM 809 O O . PHE A 1 106 ? -2.191 15.737 15.935 1.00 88.81 106 PHE A O 1
ATOM 816 N N . ARG A 1 107 ? -1.337 15.590 13.864 1.00 93.06 107 ARG A N 1
ATOM 817 C CA . ARG A 1 107 ? -2.621 15.621 13.154 1.00 93.06 107 ARG A CA 1
ATOM 818 C C . ARG A 1 107 ? -2.769 14.351 12.318 1.00 93.06 107 ARG A C 1
ATOM 820 O O . ARG A 1 107 ? -1.802 13.976 11.657 1.00 93.06 107 ARG A O 1
ATOM 827 N N . PRO A 1 108 ? -3.956 13.723 12.313 1.00 93.19 108 PRO A N 1
ATOM 828 C CA . PRO A 1 108 ? -4.191 12.529 11.516 1.00 93.19 108 PRO A CA 1
ATOM 829 C C . PRO A 1 108 ? -4.136 12.851 10.020 1.00 93.19 108 PRO A C 1
ATOM 831 O O . PRO A 1 108 ? -4.602 13.903 9.572 1.00 93.19 108 PRO A O 1
ATOM 834 N N . THR A 1 109 ? -3.590 11.919 9.242 1.00 94.19 109 THR A N 1
ATOM 835 C CA . THR A 1 109 ? -3.706 11.913 7.781 1.00 94.19 109 THR A CA 1
ATOM 836 C C . THR A 1 109 ? -5.101 11.445 7.360 1.00 94.19 109 THR A C 1
ATOM 838 O O . THR A 1 10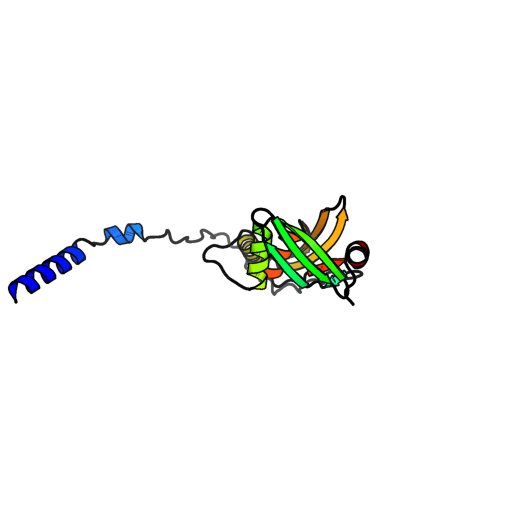9 ? -5.843 10.868 8.154 1.00 94.19 109 THR A O 1
ATOM 841 N N . VAL A 1 110 ? -5.460 11.628 6.085 1.00 95.62 110 VAL A N 1
ATOM 842 C CA . VAL A 1 110 ? -6.735 11.119 5.543 1.00 95.62 110 VAL A CA 1
ATOM 843 C C . VAL A 1 110 ? -6.870 9.606 5.755 1.00 95.62 110 VAL A C 1
ATOM 845 O O . VAL A 1 110 ? -7.947 9.128 6.095 1.00 95.62 110 VAL A O 1
ATOM 848 N N . TYR A 1 111 ? -5.778 8.850 5.639 1.00 97.00 111 TYR A N 1
ATOM 849 C CA . TYR A 1 111 ? -5.790 7.402 5.857 1.00 97.00 111 TYR A CA 1
ATOM 850 C C . TYR A 1 111 ? -6.026 7.022 7.323 1.00 97.00 111 TYR A C 1
ATOM 852 O O . TYR A 1 111 ? -6.684 6.018 7.585 1.00 97.00 111 TYR A O 1
ATOM 860 N N . ASP A 1 112 ? -5.532 7.825 8.271 1.00 95.62 112 ASP A N 1
ATOM 861 C CA . ASP A 1 112 ? -5.829 7.632 9.696 1.00 95.62 112 ASP A CA 1
ATOM 862 C C . ASP A 1 112 ? -7.320 7.883 9.956 1.00 95.62 112 ASP A C 1
ATOM 864 O O . ASP A 1 112 ? -7.986 7.050 10.565 1.00 95.62 112 ASP A O 1
ATOM 868 N N . VAL A 1 113 ? -7.871 8.964 9.388 1.00 97.31 113 VAL A N 1
ATOM 869 C CA . VAL A 1 113 ? -9.306 9.285 9.477 1.00 97.31 113 VAL A CA 1
ATOM 870 C C . VAL A 1 113 ? -10.172 8.171 8.880 1.00 97.31 113 VAL A C 1
ATOM 872 O O . VAL A 1 113 ? -11.193 7.823 9.466 1.00 97.31 113 VAL A O 1
ATOM 875 N N . ILE A 1 114 ? -9.772 7.577 7.750 1.00 97.69 114 ILE A N 1
ATOM 876 C CA . ILE A 1 114 ? -10.491 6.448 7.135 1.00 97.69 114 ILE A CA 1
ATOM 877 C C . ILE A 1 114 ? -10.479 5.222 8.054 1.00 97.69 114 ILE A C 1
ATOM 879 O O . ILE A 1 114 ? -11.528 4.617 8.275 1.00 97.69 114 ILE A O 1
ATOM 883 N N . VAL A 1 115 ? -9.319 4.852 8.605 1.00 97.06 115 VAL A N 1
ATOM 884 C CA . VAL A 1 115 ? -9.207 3.687 9.500 1.00 97.06 115 VAL A CA 1
ATOM 885 C C . VAL A 1 115 ? -9.995 3.906 10.791 1.00 97.06 115 VAL A C 1
ATOM 887 O O . VAL A 1 115 ? -10.673 2.988 11.255 1.00 97.06 115 VAL A O 1
ATOM 890 N N . ASP A 1 116 ? -9.960 5.114 11.349 1.00 96.56 116 ASP A N 1
ATOM 891 C CA . ASP A 1 116 ? -10.753 5.469 12.524 1.00 96.56 116 ASP A CA 1
ATOM 892 C C . ASP A 1 116 ? -12.254 5.473 12.215 1.00 96.56 116 ASP A C 1
ATOM 894 O O . ASP A 1 116 ? -13.043 4.966 13.012 1.00 96.56 116 ASP A O 1
ATOM 898 N N . ALA A 1 117 ? -12.671 5.968 11.046 1.00 97.81 117 ALA A N 1
ATOM 899 C CA . ALA A 1 117 ? -14.059 5.884 10.602 1.00 97.81 117 ALA A CA 1
ATOM 900 C C . ALA A 1 117 ? -14.507 4.422 10.482 1.00 97.81 117 ALA A C 1
ATOM 902 O O . ALA A 1 117 ? -15.513 4.043 11.077 1.00 97.81 117 ALA A O 1
ATOM 903 N N . PHE A 1 118 ? -13.737 3.576 9.792 1.00 97.31 118 PHE A N 1
ATOM 904 C CA . PHE A 1 118 ? -14.027 2.145 9.693 1.00 97.31 118 PHE A CA 1
ATOM 905 C C . PHE A 1 118 ? -14.171 1.502 11.069 1.00 97.31 118 PHE A C 1
ATOM 907 O O . PHE A 1 118 ? -15.177 0.842 11.323 1.00 97.31 118 PHE A O 1
ATOM 914 N N . ARG A 1 119 ? -13.244 1.775 11.994 1.00 95.12 119 ARG A N 1
ATOM 915 C CA . ARG A 1 119 ? -13.326 1.277 13.371 1.00 95.12 119 ARG A CA 1
ATOM 916 C C . ARG A 1 119 ? -14.630 1.701 14.057 1.00 95.12 119 ARG A C 1
ATOM 918 O O . ARG A 1 119 ? -15.306 0.849 14.625 1.00 95.12 119 ARG A O 1
ATOM 925 N N . ASN A 1 120 ? -15.003 2.978 13.965 1.00 95.94 120 ASN A N 1
ATOM 926 C CA . ASN A 1 120 ? -16.220 3.517 14.586 1.00 95.94 120 ASN A CA 1
ATOM 927 C C . ASN A 1 120 ? -17.520 2.973 13.966 1.00 95.94 120 ASN A C 1
ATOM 929 O O . ASN A 1 120 ? -18.535 2.894 14.652 1.00 95.94 120 ASN A O 1
ATOM 933 N N . PHE A 1 121 ? -17.498 2.560 12.696 1.00 96.00 121 PHE A N 1
ATOM 934 C CA . PHE A 1 121 ? -18.637 1.926 12.017 1.00 96.00 121 PHE A CA 1
ATOM 935 C C . PHE A 1 121 ? -18.634 0.387 12.099 1.00 96.00 121 PHE A C 1
ATOM 937 O O . PHE A 1 121 ? -19.439 -0.266 11.426 1.00 96.00 121 PHE A O 1
ATOM 944 N N . GLY A 1 122 ? -17.738 -0.209 12.897 1.00 94.56 122 GLY A N 1
ATOM 945 C CA . GLY A 1 122 ? -17.620 -1.665 13.030 1.00 94.56 122 GLY A CA 1
ATOM 946 C C . GLY A 1 122 ? -17.131 -2.356 11.751 1.00 94.56 122 GLY A C 1
ATOM 947 O O . GLY A 1 122 ? -17.473 -3.510 11.500 1.00 94.56 122 GLY A O 1
ATOM 948 N N . ILE A 1 123 ? -16.363 -1.642 10.927 1.00 96.94 123 ILE A N 1
ATOM 949 C CA . ILE A 1 123 ? -15.781 -2.123 9.676 1.00 96.94 123 ILE A CA 1
ATOM 950 C C . ILE A 1 123 ? -14.334 -2.557 9.934 1.00 96.94 123 ILE A C 1
ATOM 952 O O . ILE A 1 123 ? -13.496 -1.777 10.388 1.00 96.94 123 ILE A O 1
ATOM 956 N N . ARG A 1 124 ? -14.021 -3.811 9.613 1.00 96.75 124 ARG A N 1
ATOM 957 C CA . ARG A 1 124 ? -12.676 -4.389 9.686 1.00 96.75 124 ARG A CA 1
ATOM 958 C C . ARG A 1 124 ? -12.045 -4.392 8.299 1.00 96.75 124 ARG A C 1
ATOM 960 O O . ARG A 1 124 ? -12.651 -4.888 7.355 1.00 96.75 124 ARG A O 1
ATOM 967 N N . VAL A 1 125 ? -10.816 -3.896 8.168 1.00 97.75 125 VAL A N 1
ATOM 968 C CA . VAL A 1 125 ? -10.031 -4.091 6.939 1.00 97.75 125 VAL A CA 1
ATOM 969 C C . VAL A 1 125 ? -9.465 -5.504 6.959 1.00 97.75 125 VAL A C 1
ATOM 971 O O . VAL A 1 125 ? -8.717 -5.854 7.868 1.00 97.75 125 VAL A O 1
ATOM 974 N N . LEU A 1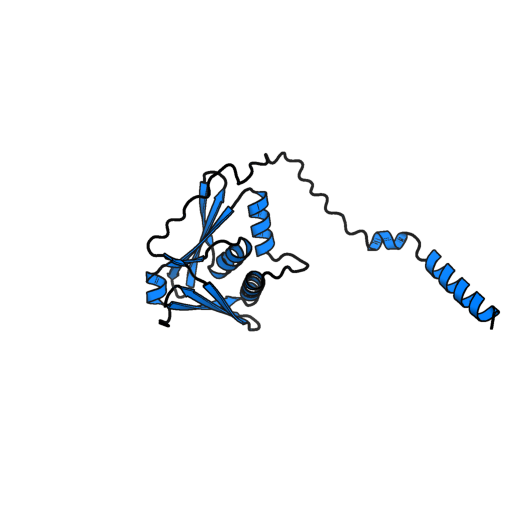 126 ? -9.839 -6.318 5.976 1.00 97.56 126 LEU A N 1
ATOM 975 C CA . LEU A 1 126 ? -9.378 -7.700 5.869 1.00 97.56 126 LEU A CA 1
ATOM 976 C C . LEU A 1 126 ? -8.056 -7.802 5.112 1.00 97.56 126 LEU A C 1
ATOM 978 O O . LEU A 1 126 ? -7.234 -8.659 5.419 1.00 97.56 126 LEU A O 1
ATOM 982 N N . GLY A 1 127 ? -7.848 -6.937 4.123 1.00 97.75 127 GLY A N 1
ATOM 983 C CA . GLY A 1 127 ? -6.636 -6.931 3.319 1.00 97.75 127 GLY A CA 1
ATOM 984 C C . GLY A 1 127 ? -6.806 -6.170 2.018 1.00 97.75 127 GLY A C 1
ATOM 985 O O . GLY A 1 127 ? -7.873 -5.630 1.718 1.00 97.75 127 GLY A O 1
ATOM 986 N N . VAL A 1 128 ? -5.731 -6.140 1.242 1.00 98.38 128 VAL A N 1
ATOM 987 C CA . VAL A 1 128 ? -5.689 -5.506 -0.078 1.00 98.38 128 VAL A CA 1
ATOM 988 C C . VAL A 1 128 ? -5.231 -6.508 -1.114 1.00 98.38 128 VAL A C 1
ATOM 990 O O . VAL A 1 128 ? -4.313 -7.282 -0.858 1.00 98.38 128 VAL A O 1
ATOM 993 N N . LYS A 1 129 ? -5.839 -6.467 -2.296 1.00 98.38 129 LYS A N 1
ATOM 994 C CA . LYS A 1 129 ? -5.389 -7.209 -3.472 1.00 98.38 129 LYS A CA 1
ATOM 995 C C . LYS A 1 129 ? -5.013 -6.249 -4.583 1.00 98.38 129 LYS A C 1
ATOM 997 O O . LYS A 1 129 ? -5.814 -5.401 -4.953 1.00 98.38 129 LYS A O 1
ATOM 1002 N N . ILE A 1 130 ? -3.829 -6.419 -5.143 1.00 98.00 130 ILE A N 1
ATOM 1003 C CA . ILE A 1 130 ? -3.406 -5.771 -6.382 1.00 98.00 130 ILE A CA 1
ATOM 1004 C C . ILE A 1 130 ? -3.614 -6.800 -7.485 1.00 98.00 130 ILE A C 1
ATOM 1006 O O . ILE A 1 130 ? -3.017 -7.879 -7.453 1.00 98.00 130 ILE A O 1
ATOM 1010 N N . VAL A 1 131 ? -4.562 -6.512 -8.370 1.00 97.00 131 VAL A N 1
ATOM 1011 C CA . VAL A 1 131 ? -5.263 -7.543 -9.146 1.00 97.00 131 VAL A CA 1
ATOM 1012 C C . VAL A 1 131 ? -4.714 -7.645 -10.559 1.00 97.00 131 VAL A C 1
ATOM 1014 O O . VAL A 1 131 ? -4.369 -8.733 -11.005 1.00 97.00 131 VAL A O 1
ATOM 1017 N N . GLU A 1 132 ? -4.618 -6.509 -11.241 1.00 96.12 132 GLU A N 1
ATOM 1018 C CA . GLU A 1 132 ? -4.176 -6.416 -12.628 1.00 96.12 132 GLU A CA 1
ATOM 1019 C C . GLU A 1 132 ? -3.500 -5.067 -12.883 1.00 96.12 132 GLU A C 1
ATOM 1021 O O . GLU A 1 132 ? -3.535 -4.157 -12.046 1.00 96.12 132 GLU A O 1
ATOM 1026 N N . ILE A 1 133 ? -2.901 -4.944 -14.061 1.00 96.25 133 ILE A N 1
ATOM 1027 C CA . ILE A 1 133 ? -2.462 -3.680 -14.632 1.00 96.25 133 ILE A CA 1
ATOM 1028 C C . ILE A 1 133 ? -3.229 -3.459 -15.934 1.00 96.25 133 ILE A C 1
ATOM 1030 O O . ILE A 1 133 ? -3.384 -4.371 -16.741 1.00 96.25 133 ILE A O 1
ATOM 1034 N N . ARG A 1 134 ? -3.727 -2.243 -16.139 1.00 95.00 134 ARG A N 1
ATOM 1035 C CA . ARG A 1 134 ? -4.420 -1.844 -17.364 1.00 95.00 134 ARG A CA 1
ATOM 1036 C C . ARG A 1 134 ? -3.924 -0.478 -17.781 1.00 95.00 134 ARG A C 1
ATOM 1038 O O . ARG A 1 134 ? -3.877 0.421 -16.949 1.00 95.00 134 ARG A O 1
ATOM 1045 N N . ASP A 1 135 ? -3.519 -0.331 -19.038 1.00 93.06 135 ASP A N 1
ATOM 1046 C CA . ASP A 1 135 ? -2.987 0.930 -19.571 1.00 93.06 135 ASP A CA 1
ATOM 1047 C C . ASP A 1 135 ? -1.904 1.535 -18.657 1.00 93.06 135 ASP A C 1
ATOM 1049 O O . ASP A 1 135 ? -1.935 2.709 -18.289 1.00 93.06 135 ASP A O 1
ATOM 1053 N N . ASN A 1 136 ? -0.965 0.685 -18.222 1.00 90.62 136 ASN A N 1
ATOM 1054 C CA . ASN A 1 136 ? 0.124 1.034 -17.304 1.00 90.62 136 ASN A CA 1
ATOM 1055 C C . ASN A 1 136 ? -0.335 1.552 -15.918 1.00 90.62 136 ASN A C 1
ATOM 1057 O O . ASN A 1 136 ? 0.424 2.208 -15.207 1.00 90.62 136 ASN A O 1
ATOM 1061 N N . THR A 1 137 ? -1.576 1.251 -15.525 1.00 92.94 137 THR A N 1
ATOM 1062 C CA . THR A 1 137 ? -2.183 1.642 -14.249 1.00 92.94 137 THR A CA 1
ATOM 1063 C C . THR A 1 137 ? -2.580 0.402 -13.459 1.00 92.94 137 THR A C 1
ATOM 1065 O O . THR A 1 137 ? -3.348 -0.435 -13.931 1.00 92.94 137 THR A O 1
ATOM 1068 N N . PHE A 1 138 ? -2.054 0.266 -12.244 1.00 96.62 138 PHE A N 1
ATOM 1069 C CA . PHE A 1 138 ? -2.389 -0.858 -11.374 1.00 96.62 138 PHE A CA 1
ATOM 1070 C C . PHE A 1 138 ? -3.788 -0.707 -10.773 1.00 96.62 138 PHE A C 1
ATOM 1072 O O . PHE A 1 138 ? -4.153 0.366 -10.289 1.00 96.62 138 PHE A O 1
ATOM 1079 N N . ILE A 1 139 ? -4.529 -1.812 -10.730 1.00 97.19 139 ILE A N 1
ATOM 1080 C CA . ILE A 1 139 ? -5.869 -1.896 -10.149 1.00 97.19 139 ILE A CA 1
ATOM 1081 C C . ILE A 1 139 ? -5.796 -2.598 -8.792 1.00 97.19 139 ILE A C 1
ATOM 1083 O O . ILE A 1 139 ? -5.183 -3.662 -8.650 1.00 97.19 139 ILE A O 1
ATOM 1087 N N . GLY A 1 140 ? -6.415 -1.987 -7.783 1.00 97.25 140 GLY A N 1
ATOM 1088 C CA . GLY A 1 140 ? -6.404 -2.451 -6.402 1.00 97.25 140 GLY A CA 1
ATOM 1089 C C . GLY A 1 140 ? -7.809 -2.672 -5.856 1.00 97.25 140 GLY A C 1
ATOM 1090 O O . GLY A 1 140 ? -8.771 -2.015 -6.238 1.00 97.25 140 GLY A O 1
ATOM 1091 N N . GLN A 1 141 ? -7.920 -3.608 -4.927 1.00 98.25 141 GLN A N 1
ATOM 1092 C CA . GLN A 1 141 ? -9.143 -3.907 -4.202 1.00 98.25 141 GLN A CA 1
ATOM 1093 C C . GLN A 1 141 ? -8.872 -3.842 -2.706 1.00 98.25 141 GLN A C 1
ATOM 1095 O O . GLN A 1 141 ? -8.014 -4.564 -2.195 1.00 98.25 141 GLN A O 1
ATOM 1100 N N . LEU A 1 142 ? -9.628 -3.007 -1.998 1.00 98.50 142 LEU A N 1
ATOM 1101 C CA . LEU A 1 142 ? -9.656 -2.976 -0.542 1.00 98.50 142 LEU A CA 1
ATOM 1102 C C . LEU A 1 142 ? -10.808 -3.856 -0.061 1.00 98.50 142 LEU A C 1
ATOM 1104 O O . LEU A 1 142 ? -11.974 -3.589 -0.351 1.00 98.50 142 LEU A O 1
ATOM 1108 N N . ILE A 1 143 ? -10.475 -4.912 0.672 1.00 98.31 143 ILE A N 1
ATOM 1109 C CA . ILE A 1 143 ? -11.455 -5.867 1.177 1.00 98.31 143 ILE A CA 1
ATOM 1110 C C . ILE A 1 143 ? -11.755 -5.509 2.623 1.00 98.31 143 ILE A C 1
ATOM 1112 O O . ILE A 1 143 ? -10.859 -5.493 3.473 1.00 98.31 143 ILE A O 1
ATOM 1116 N N . VAL A 1 144 ? -13.021 -5.229 2.905 1.00 97.81 144 VAL A N 1
ATOM 1117 C CA . VAL A 1 144 ? -13.492 -4.869 4.240 1.00 97.81 144 VAL A CA 1
ATOM 1118 C C . VAL A 1 144 ? -14.664 -5.745 4.651 1.00 97.81 144 VAL A C 1
ATOM 1120 O O . VAL A 1 144 ? -15.381 -6.284 3.812 1.00 97.81 144 VAL A O 1
ATOM 1123 N N . GLN A 1 145 ? -14.867 -5.884 5.952 1.00 96.81 145 GLN A N 1
ATOM 1124 C CA . GLN A 1 145 ? -15.977 -6.625 6.527 1.00 96.81 145 GLN A CA 1
ATOM 1125 C C . GLN A 1 145 ? -16.757 -5.734 7.478 1.00 96.81 145 GLN A C 1
ATOM 1127 O O . GLN A 1 145 ? -16.166 -5.105 8.351 1.00 96.81 145 GLN A O 1
ATOM 1132 N N . GLN A 1 146 ? -18.078 -5.731 7.348 1.00 95.25 146 GLN A N 1
ATOM 1133 C CA . GLN A 1 146 ? -18.989 -5.157 8.327 1.00 95.25 146 GLN A CA 1
ATOM 1134 C C . GLN A 1 146 ? -19.981 -6.242 8.740 1.00 95.25 146 GLN A C 1
ATOM 1136 O O . GLN A 1 146 ? -20.793 -6.677 7.924 1.00 95.25 146 GLN A O 1
ATOM 1141 N N . ARG A 1 147 ? -19.918 -6.676 10.004 1.00 91.94 147 ARG A N 1
ATOM 1142 C CA . ARG A 1 147 ? -20.708 -7.813 10.510 1.00 91.94 147 ARG A CA 1
ATOM 1143 C C . ARG A 1 147 ? -20.477 -9.074 9.656 1.00 91.94 147 ARG A C 1
ATOM 1145 O O . ARG A 1 147 ? -19.342 -9.518 9.501 1.00 91.94 147 ARG A O 1
ATOM 1152 N N . ASP A 1 148 ? -21.531 -9.631 9.078 1.00 90.88 148 ASP A N 1
ATOM 1153 C CA . ASP A 1 148 ? -21.544 -10.808 8.208 1.00 90.88 148 ASP A CA 1
ATOM 1154 C C . ASP A 1 148 ? -21.223 -10.497 6.736 1.00 90.88 148 ASP A C 1
ATOM 1156 O O . ASP A 1 148 ? -21.078 -11.409 5.923 1.00 90.88 148 ASP A O 1
ATOM 1160 N N . LYS A 1 149 ? -21.091 -9.216 6.371 1.00 93.56 149 LYS A N 1
ATOM 1161 C CA . LYS A 1 149 ? -20.924 -8.790 4.979 1.00 93.56 149 LYS A CA 1
ATOM 1162 C C . LYS A 1 149 ? -19.476 -8.462 4.661 1.00 93.56 149 LYS A C 1
ATOM 1164 O O . LYS A 1 149 ? -18.863 -7.624 5.320 1.00 93.56 149 LYS A O 1
ATOM 1169 N N . VAL A 1 150 ? -18.967 -9.066 3.589 1.00 96.00 150 VAL A N 1
ATOM 1170 C CA . VAL A 1 150 ? -17.690 -8.700 2.967 1.00 96.00 150 VAL A CA 1
ATOM 1171 C C . VAL A 1 150 ? -17.961 -7.783 1.783 1.00 96.00 150 VAL A C 1
ATOM 1173 O O . VAL A 1 150 ? -18.792 -8.084 0.928 1.00 96.00 150 VAL A O 1
ATOM 1176 N N . LEU A 1 151 ? -17.249 -6.665 1.737 1.00 96.25 151 LEU A N 1
ATOM 1177 C CA . LEU A 1 151 ? -17.300 -5.684 0.665 1.00 96.25 151 LEU A CA 1
ATOM 1178 C C . LEU A 1 151 ? -15.927 -5.605 0.000 1.00 96.25 151 LEU A C 1
ATOM 1180 O O . LEU A 1 151 ? -14.893 -5.615 0.671 1.00 96.25 151 LEU A O 1
ATOM 1184 N N . VAL A 1 152 ? -15.935 -5.502 -1.324 1.00 97.06 152 VAL A N 1
ATOM 1185 C CA . VAL A 1 152 ? -14.739 -5.281 -2.136 1.00 97.06 152 VAL A CA 1
ATOM 1186 C C . VAL A 1 152 ? -14.867 -3.896 -2.748 1.00 97.06 152 VAL A C 1
ATOM 1188 O O . VAL A 1 152 ? -15.794 -3.641 -3.512 1.00 97.06 152 VAL A O 1
ATOM 1191 N N . LEU A 1 153 ? -13.966 -2.997 -2.370 1.00 97.62 153 LEU A N 1
ATOM 1192 C CA . LEU A 1 153 ? -13.949 -1.618 -2.842 1.00 97.62 153 LEU A CA 1
ATOM 1193 C C . LEU A 1 153 ? -12.849 -1.465 -3.891 1.00 97.62 153 LEU A C 1
ATOM 1195 O O . LEU A 1 153 ? -11.708 -1.846 -3.629 1.00 97.62 153 LEU A O 1
ATOM 1199 N N . ASP A 1 154 ? -13.186 -0.896 -5.047 1.00 96.94 154 ASP A N 1
ATOM 1200 C CA . ASP A 1 154 ? -12.195 -0.471 -6.037 1.00 96.94 154 ASP A CA 1
ATOM 1201 C C . ASP A 1 154 ? -11.424 0.739 -5.498 1.00 96.94 154 ASP A C 1
ATOM 1203 O O . ASP A 1 154 ? -12.020 1.749 -5.115 1.00 96.94 154 ASP A O 1
ATOM 1207 N N . VAL A 1 155 ? -10.105 0.603 -5.381 1.00 96.50 155 VAL A N 1
ATOM 1208 C CA . VAL A 1 155 ? -9.233 1.606 -4.762 1.00 96.50 155 VAL A CA 1
ATOM 1209 C C . VAL A 1 155 ? -7.864 1.561 -5.432 1.00 96.50 155 VAL A C 1
ATOM 1211 O O . VAL A 1 155 ? -7.301 0.488 -5.652 1.00 96.50 155 VAL A O 1
ATOM 1214 N N . ARG A 1 156 ? -7.264 2.733 -5.687 1.00 97.06 156 ARG A N 1
ATOM 1215 C CA . ARG A 1 156 ? -5.876 2.810 -6.167 1.00 97.06 156 ARG A CA 1
ATOM 1216 C C . ARG A 1 156 ? -4.949 2.028 -5.221 1.00 97.06 156 ARG A C 1
ATOM 1218 O O . ARG A 1 156 ? -5.018 2.241 -4.007 1.00 97.06 156 ARG A O 1
ATOM 1225 N N . PRO A 1 157 ? -4.040 1.181 -5.732 1.00 97.69 157 PRO A N 1
ATOM 1226 C CA . PRO A 1 157 ? -3.161 0.366 -4.894 1.00 97.69 157 PRO A CA 1
ATOM 1227 C C . PRO A 1 157 ? -2.398 1.144 -3.822 1.00 97.69 157 PRO A C 1
ATOM 1229 O O . PRO A 1 157 ? -2.324 0.685 -2.689 1.00 97.69 157 PRO A O 1
ATOM 1232 N N . SER A 1 158 ? -1.889 2.339 -4.131 1.00 97.56 158 SER A N 1
ATOM 1233 C CA . SER A 1 158 ? -1.143 3.155 -3.167 1.00 97.56 158 SER A CA 1
ATOM 1234 C C . SER A 1 158 ? -2.002 3.624 -1.983 1.00 97.56 158 SER A C 1
ATOM 1236 O O . SER A 1 158 ? -1.560 3.542 -0.834 1.00 97.56 158 SER A O 1
ATOM 1238 N N . ASP A 1 159 ? -3.250 4.029 -2.231 1.00 97.88 159 ASP A N 1
ATOM 1239 C CA . ASP A 1 159 ? -4.205 4.396 -1.179 1.00 97.88 159 ASP A CA 1
ATOM 1240 C C . ASP A 1 159 ? -4.623 3.175 -0.350 1.00 97.88 159 ASP A C 1
ATOM 1242 O O . ASP A 1 159 ? -4.625 3.219 0.882 1.00 97.88 159 ASP A O 1
ATOM 1246 N N . ALA A 1 160 ? -4.929 2.062 -1.023 1.00 98.06 160 ALA A N 1
ATOM 1247 C CA . ALA A 1 160 ? -5.303 0.810 -0.375 1.00 98.06 160 ALA A CA 1
ATOM 1248 C C . ALA A 1 160 ? -4.173 0.309 0.542 1.00 98.06 160 ALA A C 1
ATOM 1250 O O . ALA A 1 160 ? -4.413 -0.028 1.701 1.00 98.06 160 ALA A O 1
ATOM 1251 N N . THR A 1 161 ? -2.926 0.341 0.066 1.00 98.06 161 THR A N 1
ATOM 1252 C CA . THR A 1 161 ? -1.725 0.024 0.848 1.00 98.06 161 THR A CA 1
ATOM 1253 C C . THR A 1 161 ? -1.583 0.930 2.070 1.00 98.06 161 THR A C 1
ATOM 1255 O O . THR A 1 161 ? -1.327 0.433 3.168 1.00 98.06 161 THR A O 1
ATOM 1258 N N . ALA A 1 162 ? -1.786 2.243 1.924 1.00 97.88 162 ALA A N 1
ATOM 1259 C CA . ALA A 1 162 ? -1.698 3.182 3.042 1.00 97.88 162 ALA A CA 1
ATOM 1260 C C . ALA A 1 162 ? -2.740 2.896 4.143 1.00 97.88 162 ALA A C 1
ATOM 1262 O O . ALA A 1 162 ? -2.427 3.049 5.329 1.00 97.88 162 ALA A O 1
ATOM 1263 N N . ILE A 1 163 ? -3.946 2.457 3.761 1.00 98.38 163 ILE A N 1
ATOM 1264 C CA . ILE A 1 163 ? -5.012 2.023 4.679 1.00 98.38 163 ILE A CA 1
ATOM 1265 C C . ILE A 1 163 ? -4.653 0.681 5.327 1.00 98.38 163 ILE A C 1
ATOM 1267 O O . ILE A 1 163 ? -4.718 0.551 6.550 1.00 98.38 163 ILE A O 1
ATOM 1271 N N . ALA A 1 164 ? -4.243 -0.310 4.532 1.00 98.19 164 ALA A N 1
ATOM 1272 C CA . ALA A 1 164 ? -3.941 -1.659 5.005 1.00 98.19 164 ALA A CA 1
ATOM 1273 C C . ALA A 1 164 ? -2.816 -1.673 6.041 1.00 98.19 164 ALA A C 1
ATOM 1275 O O . ALA A 1 164 ? -2.967 -2.288 7.093 1.00 98.19 164 ALA A O 1
ATOM 1276 N N . LEU A 1 165 ? -1.731 -0.932 5.797 1.00 97.81 165 LEU A N 1
ATOM 1277 C CA . LEU A 1 165 ? -0.608 -0.835 6.733 1.00 97.81 165 LEU A CA 1
ATOM 1278 C C . LEU A 1 165 ? -1.045 -0.277 8.096 1.00 97.81 165 LEU A C 1
ATOM 1280 O O . LEU A 1 165 ? -0.650 -0.803 9.134 1.00 97.81 165 LEU A O 1
ATOM 1284 N N . ARG A 1 166 ? -1.916 0.740 8.106 1.00 97.00 166 ARG A N 1
ATOM 1285 C CA . ARG A 1 166 ? -2.478 1.327 9.338 1.00 97.00 166 ARG A CA 1
ATOM 1286 C C . ARG A 1 166 ? -3.439 0.386 10.051 1.00 97.00 166 ARG A C 1
ATOM 1288 O O . ARG A 1 166 ? -3.426 0.299 11.276 1.00 97.00 166 ARG A O 1
ATOM 1295 N N . ALA A 1 167 ? -4.251 -0.339 9.288 1.00 96.88 167 ALA A N 1
ATOM 1296 C CA . ALA A 1 167 ? -5.162 -1.348 9.813 1.00 96.88 167 ALA A CA 1
ATOM 1297 C C . ALA A 1 167 ? -4.463 -2.670 10.180 1.00 96.88 167 ALA A C 1
ATOM 1299 O O . ALA A 1 167 ? -5.121 -3.580 10.680 1.00 96.88 167 ALA A O 1
ATOM 1300 N N . LYS A 1 168 ? -3.144 -2.779 9.948 1.00 96.56 168 LYS A N 1
ATOM 1301 C CA . LYS A 1 168 ? -2.350 -4.009 10.104 1.00 96.56 168 LYS A CA 1
ATOM 1302 C C . LYS A 1 168 ? -2.920 -5.186 9.302 1.00 96.56 168 LYS A C 1
ATOM 1304 O O . LYS A 1 168 ? -2.866 -6.332 9.742 1.00 96.56 168 LYS A O 1
ATOM 1309 N N . ALA A 1 169 ? -3.477 -4.890 8.133 1.00 97.38 169 ALA A N 1
ATOM 1310 C CA . ALA A 1 169 ? -4.052 -5.867 7.227 1.00 97.38 169 ALA A CA 1
ATOM 1311 C C . ALA A 1 169 ? -3.022 -6.297 6.162 1.00 97.38 169 ALA A C 1
ATOM 1313 O O . ALA A 1 169 ? -2.206 -5.477 5.728 1.00 97.38 169 ALA A O 1
ATOM 1314 N N . PRO A 1 170 ? -3.043 -7.567 5.725 1.00 97.81 170 PRO A N 1
ATOM 1315 C CA . PRO A 1 170 ? -2.131 -8.073 4.708 1.00 97.81 170 PRO A CA 1
ATOM 1316 C C . PRO A 1 170 ? -2.396 -7.457 3.328 1.00 97.81 170 PRO A C 1
ATOM 1318 O O . PRO A 1 170 ? -3.528 -7.123 2.967 1.00 97.81 170 PRO A O 1
ATOM 1321 N N . ILE A 1 171 ? -1.330 -7.346 2.539 1.00 98.44 171 ILE A N 1
ATOM 1322 C CA . ILE A 1 171 ? -1.366 -6.878 1.153 1.00 98.44 171 ILE A CA 1
ATOM 1323 C C . ILE A 1 171 ? -0.952 -8.041 0.261 1.00 98.44 171 ILE A C 1
ATOM 1325 O O . ILE A 1 171 ? 0.024 -8.731 0.549 1.00 98.44 171 ILE A O 1
ATOM 1329 N N . TYR A 1 172 ? -1.692 -8.251 -0.817 1.00 98.38 172 TYR A N 1
ATOM 1330 C CA . TYR A 1 172 ? -1.509 -9.352 -1.745 1.00 98.38 172 TYR A CA 1
ATOM 1331 C C . TYR A 1 172 ? -1.384 -8.844 -3.175 1.00 98.38 172 TYR A C 1
ATOM 1333 O O . TYR A 1 172 ? -2.021 -7.861 -3.551 1.00 98.38 172 TYR A O 1
ATOM 1341 N N . ILE A 1 173 ? -0.609 -9.554 -3.986 1.00 98.25 173 ILE A N 1
ATOM 1342 C CA . ILE A 1 173 ? -0.452 -9.295 -5.417 1.00 98.25 173 ILE A CA 1
ATOM 1343 C C . ILE A 1 173 ? -0.815 -10.563 -6.171 1.00 98.25 173 ILE A C 1
ATOM 1345 O O . ILE A 1 173 ? -0.424 -11.658 -5.763 1.00 98.25 173 ILE A O 1
ATOM 1349 N N . ASN A 1 174 ? -1.575 -10.418 -7.253 1.00 98.19 174 ASN A N 1
ATOM 1350 C CA . ASN A 1 174 ? -1.858 -11.522 -8.155 1.00 98.19 174 ASN A CA 1
ATOM 1351 C C . ASN A 1 174 ? -0.541 -12.102 -8.703 1.00 98.19 174 ASN A C 1
ATOM 1353 O O . ASN A 1 174 ? 0.325 -11.374 -9.183 1.00 98.19 174 ASN A O 1
ATOM 1357 N N . GLU A 1 175 ? -0.374 -13.416 -8.615 1.00 97.75 175 GLU A N 1
ATOM 1358 C CA . GLU A 1 175 ? 0.852 -14.101 -9.015 1.00 97.75 175 GLU A CA 1
ATOM 1359 C C . GLU A 1 175 ? 1.157 -13.925 -10.506 1.00 97.75 175 GLU A C 1
ATOM 1361 O O . GLU A 1 175 ? 2.316 -13.726 -10.874 1.00 97.75 175 GLU A O 1
ATOM 1366 N N . THR A 1 176 ? 0.139 -13.971 -11.366 1.00 97.38 176 THR A N 1
ATOM 1367 C CA . THR A 1 176 ? 0.307 -13.748 -12.807 1.00 97.38 176 THR A CA 1
ATOM 1368 C C . THR A 1 176 ? 0.769 -12.322 -13.075 1.00 97.38 176 THR A C 1
ATOM 1370 O O . THR A 1 176 ? 1.733 -12.140 -13.810 1.00 97.38 176 THR A O 1
ATOM 1373 N N . LEU A 1 177 ? 0.178 -11.330 -12.400 1.00 97.19 177 LEU A N 1
ATOM 1374 C CA . LEU A 1 177 ? 0.636 -9.940 -12.481 1.00 97.19 177 LEU A CA 1
ATOM 1375 C C . LEU A 1 177 ? 2.096 -9.801 -12.022 1.00 97.19 177 LEU A C 1
ATOM 1377 O O . LEU A 1 177 ? 2.899 -9.163 -12.694 1.00 97.19 177 LEU A O 1
ATOM 1381 N N . ALA A 1 178 ? 2.465 -10.416 -10.895 1.00 97.44 178 ALA A N 1
ATOM 1382 C CA . ALA A 1 178 ? 3.837 -10.373 -10.390 1.00 97.44 178 ALA A CA 1
ATOM 1383 C C . ALA A 1 178 ? 4.847 -10.968 -11.383 1.00 97.44 178 ALA A C 1
ATOM 1385 O O . ALA A 1 178 ? 5.938 -10.424 -11.531 1.00 97.44 178 ALA A O 1
ATOM 1386 N N . LYS A 1 179 ? 4.474 -12.042 -12.087 1.00 96.81 179 LYS A N 1
ATOM 1387 C CA . LYS A 1 179 ? 5.277 -12.642 -13.164 1.00 96.81 179 LYS A CA 1
ATOM 1388 C C . LYS A 1 179 ? 5.351 -11.765 -14.411 1.00 96.81 179 LYS A C 1
ATOM 1390 O O . LYS A 1 179 ? 6.375 -11.765 -15.082 1.00 96.81 179 LYS A O 1
ATOM 1395 N N . GLU A 1 180 ? 4.268 -11.064 -14.730 1.00 95.75 180 GLU A N 1
ATOM 1396 C CA . GLU A 1 180 ? 4.151 -10.234 -15.928 1.00 95.75 180 GLU A CA 1
ATOM 1397 C C . GLU A 1 180 ? 4.993 -8.957 -15.833 1.00 95.75 180 GLU A C 1
ATOM 1399 O O . GLU A 1 180 ? 5.728 -8.641 -16.767 1.00 95.75 180 GLU A O 1
ATOM 1404 N N . VAL A 1 181 ? 4.906 -8.232 -14.711 1.00 96.62 181 VAL A N 1
ATOM 1405 C CA . VAL A 1 181 ? 5.534 -6.902 -14.575 1.00 96.62 181 VAL A CA 1
ATOM 1406 C C . VAL A 1 181 ? 6.653 -6.835 -13.541 1.00 96.62 181 VAL A C 1
ATOM 1408 O O . VAL A 1 181 ? 7.398 -5.857 -13.498 1.00 96.62 181 VAL A O 1
ATOM 1411 N N . GLY A 1 182 ? 6.768 -7.837 -12.670 1.00 96.38 182 GLY A N 1
ATOM 1412 C CA . GLY A 1 182 ? 7.772 -7.856 -11.615 1.00 96.38 182 GLY A CA 1
ATOM 1413 C C . GLY A 1 182 ? 9.142 -8.302 -12.116 1.00 96.38 182 GLY A C 1
ATOM 1414 O O . GLY A 1 182 ? 9.279 -9.199 -12.945 1.00 96.38 182 GLY A O 1
ATOM 1415 N N . LYS A 1 183 ? 10.194 -7.722 -11.540 1.00 97.25 183 LYS A N 1
ATOM 1416 C CA . LYS A 1 183 ? 11.568 -8.192 -11.710 1.00 97.25 183 LYS A CA 1
ATOM 1417 C C . LYS A 1 183 ? 11.807 -9.418 -10.831 1.00 97.25 183 LYS A C 1
ATOM 1419 O O . LYS A 1 183 ? 11.581 -9.356 -9.622 1.00 97.25 183 LYS A O 1
ATOM 1424 N N . TYR A 1 184 ? 12.308 -10.502 -11.418 1.00 97.31 184 TYR A N 1
ATOM 1425 C CA . TYR A 1 184 ? 12.733 -11.688 -10.671 1.00 97.31 184 TYR A CA 1
ATOM 1426 C C . TYR A 1 184 ? 14.038 -11.406 -9.902 1.00 97.31 184 TYR A C 1
ATOM 1428 O O . TYR A 1 184 ? 14.981 -10.849 -10.467 1.00 97.31 184 TYR A O 1
ATOM 1436 N N . ILE A 1 185 ? 14.064 -11.728 -8.606 1.00 96.50 185 ILE A N 1
ATOM 1437 C CA . ILE A 1 185 ? 15.165 -11.410 -7.669 1.00 96.50 185 ILE A CA 1
ATOM 1438 C C . ILE A 1 185 ? 15.606 -12.592 -6.790 1.00 96.50 185 ILE A C 1
ATOM 1440 O O . ILE A 1 185 ? 16.400 -12.409 -5.864 1.00 96.50 185 ILE A O 1
ATOM 1444 N N . CYS A 1 186 ? 15.046 -13.772 -7.038 1.00 93.69 186 CYS A N 1
ATOM 1445 C CA . CYS A 1 186 ? 15.678 -15.030 -6.666 1.00 93.69 186 CYS A CA 1
ATOM 1446 C C . CYS A 1 186 ? 16.520 -15.510 -7.872 1.00 93.69 186 CYS A C 1
ATOM 1448 O O . CYS A 1 186 ? 17.140 -16.577 -7.738 1.00 93.69 186 CYS A O 1
#

Sequence (186 aa):
MRERVLIVVLILVAFALLVSPSIKLLFSQPSFEPAINSKIENVSSEDYPTAQIPLEGFIQANISVDAILIDRAQVSLRAGCYVIEATTDACVANAIRKAIEQKVEFRPTVYDVIVDAFRNFGIRVLGVKIVEIRDNTFIGQLIVQQRDKVLVLDVRPSDATAIALRAKAPIYINETLAKEVGKYIC

pLDDT: mean 86.29, std 17.57, range [37.81, 98.5]

Secondary structure (DSSP, 8-state):
-HHHHHHHHHHHHHHHHHS-GGGGGTS----------S------TTSSPPPPP--TTEEEEEEEEEEE-SSEEEEEEEETTEEEEEEEEHHHHHHHHHHHTTPPPSS--HHHHHHHHHHHTTEEEEEEEEEEEETTEEEEEEEEEETTEEEEEEE-HHHHHHHHHHHT--EEEEHHHHHHHSEE--